Protein AF-A0A531L456-F1 (afdb_monomer)

Secondary structure (DSSP, 8-state):
--------PPP-TT-------HHHHHHHHTTGGGGHHHHHHHHHHHHGGGHHHHHHHHHHHHHHHHHHHHHHHHH-TT--SHHHHHHHHHHTTT-TTHHHHHHHHHHHHHHHHHHHHHHHHHHHHHHHHSPPPPP-TT-HHHHHHHHHSTT--HHHHHHHHHHHHS-HHHH-EEEEEEETTEEEEEEHHHHHHHHHHHHHHHHHTT-HHHHHHHHHHHHHHHHHHHHHHHHHHHHTT---GGGG-S---BSSSSS--B--SSHHHHHHHHHHHHH-

Structure (mmCIF, N/CA/C/O backbone):
data_AF-A0A531L456-F1
#
_entry.id   AF-A0A531L456-F1
#
loop_
_atom_site.group_PDB
_atom_site.id
_atom_site.type_symbol
_atom_site.label_atom_id
_atom_site.label_alt_id
_atom_site.label_comp_id
_atom_site.label_asym_id
_atom_site.label_entity_id
_atom_site.label_seq_id
_atom_site.pdbx_PDB_ins_code
_atom_site.Cartn_x
_atom_site.Cartn_y
_atom_site.Cartn_z
_atom_site.occupancy
_atom_site.B_iso_or_equiv
_atom_site.auth_seq_id
_atom_site.auth_comp_id
_atom_site.auth_asym_id
_atom_site.auth_atom_id
_atom_site.pdbx_PDB_model_num
ATOM 1 N N . MET A 1 1 ? -44.722 -6.586 50.946 1.00 35.72 1 MET A N 1
ATOM 2 C CA . MET A 1 1 ? -44.589 -7.442 49.749 1.00 35.72 1 MET A CA 1
ATOM 3 C C . MET A 1 1 ? -44.956 -6.570 48.551 1.00 35.72 1 MET A C 1
ATOM 5 O O . MET A 1 1 ? -46.133 -6.371 48.303 1.00 35.72 1 MET A O 1
ATOM 9 N N . SER A 1 2 ? -43.972 -5.903 47.940 1.00 36.12 2 SER A N 1
ATOM 10 C CA . SER A 1 2 ? -44.188 -4.980 46.814 1.00 36.12 2 SER A CA 1
ATOM 11 C C . SER A 1 2 ? -43.659 -5.651 45.554 1.00 36.12 2 SER A C 1
ATOM 13 O O . SER A 1 2 ? -42.454 -5.853 45.410 1.00 36.12 2 SER A O 1
ATOM 15 N N . THR A 1 3 ? -44.570 -6.092 44.698 1.00 37.44 3 THR A N 1
ATOM 16 C CA . THR A 1 3 ? -44.275 -6.649 43.379 1.00 37.44 3 THR A CA 1
ATOM 17 C C . THR A 1 3 ? -43.841 -5.519 42.455 1.00 37.44 3 THR A C 1
ATOM 19 O O . THR A 1 3 ? -44.671 -4.758 41.959 1.00 37.44 3 THR A O 1
ATOM 22 N N . ILE A 1 4 ? -42.533 -5.410 42.222 1.00 42.38 4 ILE A N 1
ATOM 23 C CA . ILE A 1 4 ? -41.986 -4.606 41.130 1.00 42.38 4 ILE A CA 1
ATOM 24 C C . ILE A 1 4 ? -42.335 -5.340 39.837 1.00 42.38 4 ILE A C 1
ATOM 26 O O . ILE A 1 4 ? -41.748 -6.370 39.506 1.00 42.38 4 ILE A O 1
ATOM 30 N N . VAL A 1 5 ? -43.328 -4.816 39.124 1.00 43.88 5 VAL A N 1
ATOM 31 C CA . VAL A 1 5 ? -43.589 -5.171 37.732 1.00 43.88 5 VAL A CA 1
ATOM 32 C C . VAL A 1 5 ? -42.365 -4.724 36.937 1.00 43.88 5 VAL A C 1
ATOM 34 O O . VAL A 1 5 ? -42.129 -3.531 36.754 1.00 43.88 5 VAL A O 1
ATOM 37 N N . SER A 1 6 ? -41.548 -5.689 36.516 1.00 43.47 6 SER A N 1
ATOM 38 C CA . SER A 1 6 ? -40.518 -5.472 35.506 1.00 43.47 6 SER A CA 1
ATOM 39 C C . SER A 1 6 ? -41.234 -5.083 34.216 1.00 43.47 6 SER A C 1
ATOM 41 O O . SER A 1 6 ? -41.822 -5.923 33.538 1.00 43.47 6 SER A O 1
ATOM 43 N N . ALA A 1 7 ? -41.270 -3.784 33.925 1.00 42.12 7 ALA A N 1
ATOM 44 C CA . ALA A 1 7 ? -41.696 -3.302 32.626 1.00 42.12 7 ALA A CA 1
ATOM 45 C C . ALA A 1 7 ? -40.700 -3.843 31.592 1.00 42.12 7 ALA A C 1
ATOM 47 O O . ALA A 1 7 ? -39.540 -3.431 31.557 1.00 42.12 7 ALA A O 1
ATOM 48 N N . LEU A 1 8 ? -41.154 -4.803 30.786 1.00 44.62 8 LEU A N 1
ATOM 49 C CA . LEU A 1 8 ? -40.474 -5.249 29.578 1.00 44.62 8 LEU A CA 1
ATOM 50 C C . LEU A 1 8 ? -40.315 -4.032 28.663 1.00 44.62 8 LEU A C 1
ATOM 52 O O . LEU A 1 8 ? -41.266 -3.605 28.012 1.00 44.62 8 LEU A O 1
ATOM 56 N N . VAL A 1 9 ? -39.114 -3.453 28.652 1.00 51.84 9 VAL A N 1
ATOM 57 C CA . VAL A 1 9 ? -38.697 -2.498 27.626 1.00 51.84 9 VAL A CA 1
ATOM 58 C C . VAL A 1 9 ? -38.781 -3.248 26.293 1.00 51.84 9 VAL A C 1
ATOM 60 O O . VAL A 1 9 ? -38.077 -4.252 26.141 1.00 51.84 9 VAL A O 1
ATOM 63 N N . PRO A 1 10 ? -39.645 -2.843 25.344 1.00 46.09 10 PRO A N 1
ATOM 64 C CA . PRO A 1 10 ? -39.659 -3.467 24.030 1.00 46.09 10 PRO A CA 1
ATOM 65 C C . PRO A 1 10 ? -38.271 -3.281 23.400 1.00 46.09 10 PRO A C 1
ATOM 67 O O . PRO A 1 10 ? -37.660 -2.224 23.595 1.00 46.09 10 PRO A O 1
ATOM 70 N N . PRO A 1 11 ? -37.728 -4.289 22.693 1.00 46.62 11 PRO A N 1
ATOM 71 C CA . PRO A 1 11 ? -36.441 -4.142 22.034 1.00 46.62 11 PRO A CA 1
ATOM 72 C C . PRO A 1 11 ? -36.548 -2.935 21.107 1.00 46.62 11 PRO A C 1
ATOM 74 O O . PRO A 1 11 ? -37.441 -2.877 20.267 1.00 46.62 11 PRO A O 1
ATOM 77 N N . ALA A 1 12 ? -35.686 -1.941 21.315 1.00 49.28 12 ALA A N 1
ATOM 78 C CA . ALA A 1 12 ? -35.635 -0.778 20.450 1.00 49.28 12 ALA A CA 1
ATOM 79 C C . ALA A 1 12 ? -35.281 -1.264 19.039 1.00 49.28 12 ALA A C 1
ATOM 81 O O . ALA A 1 12 ? -34.120 -1.581 18.761 1.00 49.28 12 ALA A O 1
ATOM 82 N N . GLU A 1 13 ? -36.286 -1.369 18.168 1.00 46.78 13 GLU A N 1
ATOM 83 C CA . GLU A 1 13 ? -36.097 -1.598 16.741 1.00 46.78 13 GLU A CA 1
ATOM 84 C C . GLU A 1 13 ? -35.140 -0.515 16.226 1.00 46.78 13 GLU A C 1
ATOM 86 O O . GLU A 1 13 ? -35.457 0.673 16.230 1.00 46.78 13 GLU A O 1
ATOM 91 N N . GLY A 1 14 ? -33.916 -0.924 15.877 1.00 56.91 14 GLY A N 1
ATOM 92 C CA . GLY A 1 14 ? -32.874 -0.033 15.359 1.00 56.91 14 GLY A CA 1
ATOM 93 C C . GLY A 1 14 ? -31.603 0.113 16.204 1.00 56.91 14 GLY A C 1
ATOM 94 O O . GLY A 1 14 ? -30.698 0.830 15.776 1.00 56.91 14 GLY A O 1
ATOM 95 N N . GLN A 1 15 ? -31.456 -0.553 17.358 1.00 55.94 15 GLN A N 1
ATOM 96 C CA . GLN A 1 15 ? -30.150 -0.578 18.039 1.00 55.94 15 GLN A CA 1
ATOM 97 C C . GLN A 1 15 ? -29.173 -1.563 17.379 1.00 55.94 15 GLN A C 1
ATOM 99 O O . GLN A 1 15 ? -29.461 -2.744 17.201 1.00 55.94 15 GLN A O 1
ATOM 104 N N . LEU A 1 16 ? -27.970 -1.078 17.049 1.00 61.62 16 LEU A N 1
ATOM 105 C CA . LEU A 1 16 ? -26.873 -1.913 16.560 1.00 61.62 16 LEU A CA 1
ATOM 106 C C . LEU A 1 16 ? -26.444 -2.907 17.648 1.00 61.62 16 LEU A C 1
ATOM 108 O O . LEU A 1 16 ? -25.866 -2.531 18.670 1.00 61.62 16 LEU A O 1
ATOM 112 N N . HIS A 1 17 ? -26.710 -4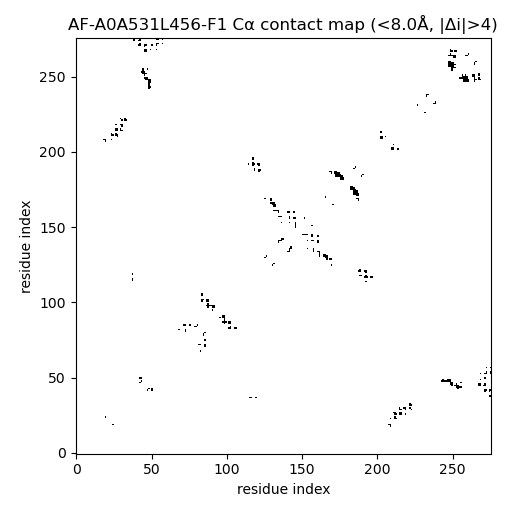.188 17.406 1.00 67.69 17 HIS A N 1
ATOM 113 C CA . HIS A 1 17 ? -26.353 -5.273 18.311 1.00 67.69 17 HIS A CA 1
ATOM 114 C C . HIS A 1 17 ? -24.826 -5.450 18.407 1.00 67.69 17 HIS A C 1
ATOM 116 O O . HIS A 1 17 ? -24.134 -5.627 17.399 1.00 67.69 17 HIS A O 1
ATOM 122 N N . ARG A 1 18 ? -24.284 -5.429 19.632 1.00 67.31 18 ARG A N 1
ATOM 123 C CA . ARG A 1 18 ? -22.849 -5.614 19.927 1.00 67.31 18 ARG A CA 1
ATOM 124 C C . ARG A 1 18 ? -22.472 -7.094 19.962 1.00 67.31 18 ARG A C 1
ATOM 126 O O . ARG A 1 18 ? -22.095 -7.624 20.999 1.00 67.31 18 ARG A O 1
ATOM 133 N N . ASN A 1 19 ? -22.585 -7.748 18.813 1.00 72.19 19 ASN A N 1
ATOM 134 C CA . ASN A 1 19 ? -22.492 -9.207 18.722 1.00 72.19 19 ASN A CA 1
ATOM 135 C C . ASN A 1 19 ? -21.171 -9.703 18.109 1.00 72.19 19 ASN A C 1
ATOM 137 O O . ASN A 1 19 ? -21.054 -10.886 17.805 1.00 72.19 19 ASN A O 1
ATOM 141 N N . ILE A 1 20 ? -20.195 -8.818 17.874 1.00 80.19 20 ILE A N 1
ATOM 142 C CA . ILE A 1 20 ? -18.898 -9.218 17.318 1.00 80.19 20 ILE A CA 1
ATOM 143 C C . ILE A 1 20 ? -18.033 -9.865 18.406 1.00 80.19 20 ILE A C 1
ATOM 145 O O . ILE A 1 20 ? -17.814 -9.281 19.466 1.00 80.19 20 ILE A O 1
ATOM 149 N N . ASP A 1 21 ? -17.551 -11.075 18.142 1.00 86.50 21 ASP A N 1
ATOM 150 C CA . ASP A 1 21 ? -16.596 -11.783 18.989 1.00 86.50 21 ASP A CA 1
ATOM 151 C C . ASP A 1 21 ? -15.148 -11.512 18.536 1.00 86.50 21 ASP A C 1
ATOM 153 O O . ASP A 1 21 ? -14.891 -10.835 17.535 1.00 86.50 21 ASP A O 1
ATOM 157 N N . TRP A 1 22 ? -14.169 -12.058 19.264 1.00 88.06 22 TRP A N 1
ATOM 158 C CA . TRP A 1 22 ? -12.753 -11.914 18.909 1.00 88.06 22 TRP A CA 1
ATOM 159 C C . TRP A 1 22 ? -12.435 -12.476 17.516 1.00 88.06 22 TRP A C 1
ATOM 161 O O . TRP A 1 22 ? -11.530 -11.980 16.851 1.00 88.06 22 TRP A O 1
ATOM 171 N N . ARG A 1 23 ? -13.185 -13.488 17.052 1.00 88.75 23 ARG A N 1
ATOM 172 C CA . ARG A 1 23 ? -13.007 -14.084 15.721 1.00 88.75 23 ARG A CA 1
ATOM 173 C C . ARG A 1 23 ? -13.432 -13.101 14.644 1.00 88.75 23 ARG A C 1
ATOM 175 O O . ARG A 1 23 ? -12.694 -12.896 13.685 1.00 88.75 23 ARG A O 1
ATOM 182 N N . GLY A 1 24 ? -14.590 -12.468 14.814 1.00 83.88 24 GLY A N 1
ATOM 183 C CA . GLY A 1 24 ? -15.046 -11.395 13.940 1.00 83.88 24 GLY A CA 1
ATOM 184 C C . GLY A 1 24 ? -14.054 -10.234 13.918 1.00 83.88 24 GLY A C 1
ATOM 185 O O . GLY A 1 24 ? -13.692 -9.771 12.840 1.00 83.88 24 GLY A O 1
ATOM 186 N N . ALA A 1 25 ? -13.551 -9.817 15.083 1.00 85.88 25 ALA A N 1
ATOM 187 C CA . ALA A 1 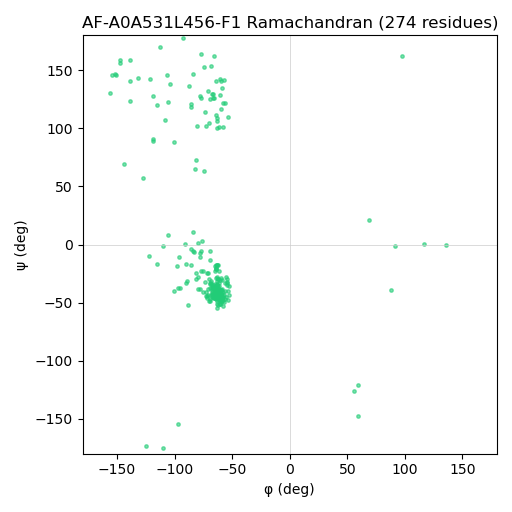25 ? -12.541 -8.762 15.177 1.00 85.88 25 ALA A CA 1
ATOM 188 C C . ALA A 1 25 ? -11.226 -9.138 14.469 1.00 85.88 25 ALA A C 1
ATOM 190 O O . ALA A 1 25 ? -10.680 -8.320 13.730 1.00 85.88 25 ALA A O 1
ATOM 191 N N . PHE A 1 26 ? -10.754 -10.379 14.632 1.00 89.75 26 PHE A N 1
ATOM 192 C CA . PHE A 1 26 ? -9.575 -10.896 13.936 1.00 89.75 26 PHE A CA 1
ATOM 193 C C . PHE A 1 26 ? -9.743 -10.828 12.418 1.00 89.75 26 PHE A C 1
ATOM 195 O O . PHE A 1 26 ? -8.868 -10.302 11.739 1.00 89.75 26 PHE A O 1
ATOM 202 N N . TRP A 1 27 ? -10.871 -11.300 11.879 1.00 88.06 27 TRP A N 1
ATOM 203 C CA . TRP A 1 27 ? -11.108 -11.252 10.434 1.00 88.06 27 TRP A CA 1
ATOM 204 C C . TRP A 1 27 ? -11.245 -9.823 9.921 1.00 88.06 27 TRP A C 1
ATOM 206 O O . TRP A 1 27 ? -10.713 -9.511 8.865 1.00 88.06 27 TRP A O 1
ATOM 216 N N . VAL A 1 28 ? -11.868 -8.919 10.679 1.00 85.62 28 VAL A N 1
ATOM 217 C CA . VAL A 1 28 ? -11.877 -7.490 10.325 1.00 85.62 28 VAL A CA 1
ATOM 218 C C . VAL A 1 28 ? -10.447 -6.933 10.256 1.00 85.62 28 VAL A C 1
ATOM 220 O O . VAL A 1 28 ? -10.102 -6.255 9.290 1.00 85.62 28 VAL A O 1
ATOM 223 N N . ALA A 1 29 ? -9.592 -7.269 11.225 1.00 87.00 29 ALA A N 1
ATOM 224 C CA . ALA A 1 29 ? -8.189 -6.850 11.247 1.00 87.00 29 ALA A CA 1
ATOM 225 C C . ALA A 1 29 ? -7.322 -7.552 10.184 1.00 87.00 29 ALA A C 1
ATOM 227 O O . ALA A 1 29 ? -6.318 -7.000 9.739 1.00 87.00 29 ALA A O 1
ATOM 228 N N . SER A 1 30 ? -7.714 -8.737 9.715 1.00 87.25 30 SER A N 1
ATOM 229 C CA . SER A 1 30 ? -6.940 -9.532 8.757 1.00 87.25 30 SER A CA 1
ATOM 230 C C . SER A 1 30 ? -6.870 -8.919 7.353 1.00 87.25 30 SER A C 1
ATOM 232 O O . SER A 1 30 ? -6.191 -9.465 6.489 1.00 87.25 30 SER A O 1
ATOM 234 N N . GLY A 1 31 ? -7.588 -7.821 7.092 1.00 80.94 31 GLY A N 1
ATOM 235 C CA . GLY A 1 31 ? -7.428 -7.022 5.874 1.00 80.94 31 GLY A CA 1
ATOM 236 C C . GLY A 1 31 ? -6.197 -6.111 5.889 1.00 80.94 31 GLY A C 1
ATOM 237 O O . GLY A 1 31 ? -5.700 -5.750 4.827 1.00 80.94 31 GLY A O 1
ATOM 238 N N . VAL A 1 32 ? -5.678 -5.770 7.074 1.00 86.75 32 VAL A N 1
ATOM 239 C CA . VAL A 1 32 ? -4.548 -4.841 7.252 1.00 86.75 32 VAL A CA 1
ATOM 240 C C . VAL A 1 32 ? -3.258 -5.301 6.557 1.00 86.75 32 VAL A C 1
ATOM 242 O O . VAL A 1 32 ? -2.608 -4.449 5.957 1.00 86.75 32 VAL A O 1
ATOM 245 N N . PRO A 1 33 ? -2.883 -6.599 6.535 1.00 84.81 33 PRO A N 1
ATOM 246 C CA . PRO A 1 33 ? -1.689 -7.049 5.821 1.00 84.81 33 PRO A CA 1
ATOM 247 C C . PRO A 1 33 ? -1.640 -6.640 4.342 1.00 84.81 33 PRO A C 1
ATOM 249 O O . PRO A 1 33 ? -0.554 -6.391 3.832 1.00 84.81 33 PRO A O 1
ATOM 252 N N . ALA A 1 34 ? -2.787 -6.481 3.664 1.00 82.50 34 ALA A N 1
ATOM 253 C CA . ALA A 1 34 ? -2.824 -6.016 2.273 1.00 82.50 34 ALA A CA 1
ATOM 254 C C . ALA A 1 34 ? -2.243 -4.602 2.087 1.00 82.50 34 ALA A C 1
ATOM 256 O O . ALA A 1 34 ? -1.798 -4.270 0.988 1.00 82.50 34 ALA A O 1
ATOM 257 N N . LEU A 1 35 ? -2.214 -3.776 3.142 1.00 85.06 35 LEU A N 1
ATOM 258 C CA . LEU A 1 35 ? -1.651 -2.422 3.096 1.00 85.06 35 LEU A CA 1
ATOM 259 C C . LEU A 1 35 ? -0.149 -2.419 2.784 1.00 85.06 35 LEU A C 1
ATOM 261 O O . LEU A 1 35 ? 0.354 -1.403 2.312 1.00 85.06 35 LEU A O 1
ATOM 265 N N . VAL A 1 36 ? 0.553 -3.553 2.941 1.00 87.31 36 VAL A N 1
ATOM 266 C CA . VAL A 1 36 ? 1.949 -3.695 2.487 1.00 87.31 36 VAL A CA 1
ATOM 267 C C . VAL A 1 36 ? 2.100 -3.348 1.005 1.00 87.31 3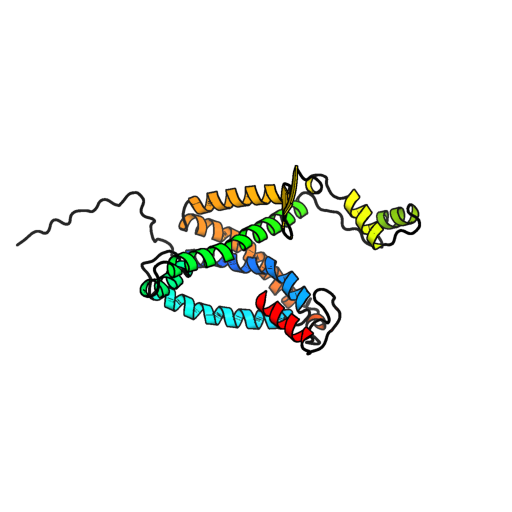6 VAL A C 1
ATOM 269 O O . VAL A 1 36 ? 3.107 -2.774 0.604 1.00 87.31 36 VAL A O 1
ATOM 272 N N . LEU A 1 37 ? 1.082 -3.629 0.183 1.00 83.19 37 LEU A N 1
ATOM 273 C CA . LEU A 1 37 ? 1.109 -3.345 -1.253 1.00 83.19 37 LEU A CA 1
ATOM 274 C C . LEU A 1 37 ? 1.188 -1.842 -1.545 1.00 83.19 37 LEU A C 1
ATOM 276 O O . LEU A 1 37 ? 1.597 -1.458 -2.637 1.00 83.19 37 LEU A O 1
ATOM 280 N N . PHE A 1 38 ? 0.811 -0.992 -0.588 1.00 85.56 38 PHE A N 1
ATOM 281 C CA . PHE A 1 38 ? 0.819 0.459 -0.769 1.00 85.56 38 PHE A CA 1
ATOM 282 C C . PHE A 1 38 ? 2.221 1.032 -0.554 1.00 85.56 38 PHE A C 1
ATOM 284 O O . PHE A 1 38 ? 2.569 2.044 -1.157 1.00 85.56 38 PHE A O 1
ATOM 291 N N . SER A 1 39 ? 3.026 0.385 0.292 1.00 88.25 39 SER A N 1
ATOM 292 C CA . SER A 1 39 ? 4.313 0.906 0.750 1.00 88.25 39 SER A CA 1
ATOM 293 C C . SER A 1 39 ? 5.519 0.084 0.295 1.00 88.25 39 SER A C 1
ATOM 295 O O . SER A 1 39 ? 6.627 0.618 0.290 1.00 88.25 39 SER A O 1
ATOM 297 N N . ILE A 1 40 ? 5.342 -1.166 -0.157 1.00 88.94 40 ILE A N 1
ATOM 298 C CA . ILE A 1 40 ? 6.456 -2.065 -0.512 1.00 88.94 40 ILE A CA 1
ATOM 299 C C . ILE A 1 40 ? 7.399 -1.455 -1.558 1.00 88.94 40 ILE A C 1
ATOM 301 O O . ILE A 1 40 ? 8.613 -1.465 -1.369 1.00 88.94 40 ILE A O 1
ATOM 305 N N . GLY A 1 41 ? 6.850 -0.845 -2.615 1.00 87.62 41 GLY A N 1
ATOM 306 C CA . GLY A 1 41 ? 7.642 -0.177 -3.651 1.00 87.62 41 GLY A CA 1
ATOM 307 C C . GLY A 1 41 ? 8.283 1.127 -3.169 1.00 87.62 41 GLY A C 1
ATOM 308 O O . GLY A 1 41 ? 9.434 1.399 -3.491 1.00 87.62 41 GLY A O 1
ATOM 309 N N . GLY A 1 42 ? 7.571 1.912 -2.354 1.00 89.06 42 GLY A N 1
ATOM 310 C CA . GLY A 1 42 ? 8.073 3.182 -1.820 1.00 89.06 42 GLY A CA 1
ATOM 311 C C . GLY A 1 42 ? 9.224 3.000 -0.827 1.00 89.06 42 GLY A C 1
ATOM 312 O O . GLY A 1 42 ? 10.221 3.718 -0.887 1.00 89.06 42 GLY A O 1
ATOM 313 N N . ILE A 1 43 ? 9.135 2.002 0.054 1.00 91.88 43 ILE A N 1
ATOM 314 C CA . ILE A 1 43 ? 10.190 1.693 1.030 1.00 91.88 43 ILE A CA 1
ATOM 315 C C . ILE A 1 43 ? 11.396 1.075 0.326 1.00 91.88 43 ILE A C 1
ATOM 317 O O . ILE A 1 43 ? 12.527 1.492 0.581 1.00 91.88 43 ILE A O 1
ATOM 321 N N . ALA A 1 44 ? 11.175 0.134 -0.600 1.00 89.75 44 ALA A N 1
ATOM 322 C CA . ALA A 1 44 ? 12.256 -0.433 -1.405 1.00 89.75 44 ALA A CA 1
ATOM 323 C C . ALA A 1 44 ? 12.959 0.652 -2.239 1.00 89.75 44 ALA A C 1
ATOM 325 O O . ALA A 1 44 ? 14.185 0.703 -2.269 1.00 89.75 44 ALA A O 1
ATOM 326 N N . GLY A 1 45 ? 12.195 1.566 -2.842 1.00 89.75 45 GLY A N 1
ATOM 327 C CA . GLY A 1 45 ? 12.724 2.675 -3.632 1.00 89.75 45 GLY A CA 1
ATOM 328 C C . GLY A 1 45 ? 13.470 3.724 -2.809 1.00 89.75 45 GLY A C 1
ATOM 329 O O . GLY A 1 45 ? 14.409 4.322 -3.311 1.00 89.75 45 GLY A O 1
ATOM 330 N N . THR A 1 46 ? 13.107 3.962 -1.549 1.00 91.12 46 THR A N 1
ATOM 331 C CA . THR A 1 46 ? 13.801 4.962 -0.712 1.00 91.12 46 THR A CA 1
ATOM 332 C C . THR A 1 46 ? 14.985 4.381 0.051 1.00 91.12 46 THR A C 1
ATOM 334 O O . THR A 1 46 ? 15.964 5.088 0.278 1.00 91.12 46 THR A O 1
ATOM 337 N N . THR A 1 47 ? 14.932 3.104 0.433 1.00 90.19 47 THR A N 1
ATOM 338 C CA . THR A 1 47 ? 15.887 2.523 1.398 1.00 90.19 47 THR A CA 1
ATOM 339 C C . THR A 1 47 ? 16.676 1.329 0.870 1.00 90.19 47 THR A C 1
ATOM 341 O O . THR A 1 47 ? 17.658 0.920 1.493 1.00 90.19 47 THR A O 1
ATOM 344 N N . GLY A 1 48 ? 16.303 0.794 -0.295 1.00 90.56 48 GLY A N 1
ATOM 345 C CA . GLY A 1 48 ? 17.007 -0.298 -0.959 1.00 90.56 48 GLY A CA 1
ATOM 346 C C . GLY A 1 48 ? 17.140 -1.528 -0.063 1.00 90.56 48 GLY A C 1
ATOM 347 O O . GLY A 1 48 ? 16.165 -2.019 0.508 1.00 90.56 48 GLY A O 1
ATOM 348 N N . LYS A 1 49 ? 18.378 -2.003 0.101 1.00 91.19 49 LYS A N 1
ATOM 349 C CA . LYS A 1 49 ? 18.706 -3.203 0.890 1.00 91.19 49 LYS A CA 1
ATOM 350 C C . LYS A 1 49 ? 18.379 -3.066 2.383 1.00 91.19 49 LYS A C 1
ATOM 352 O O . LYS A 1 49 ? 18.267 -4.076 3.067 1.00 91.19 49 LYS A O 1
ATOM 357 N N . LEU A 1 50 ? 18.193 -1.846 2.901 1.00 91.94 50 LEU A N 1
ATOM 358 C CA . LEU A 1 50 ? 17.810 -1.607 4.301 1.00 91.94 50 LEU A CA 1
ATOM 359 C C . LEU A 1 50 ? 16.318 -1.845 4.580 1.00 91.94 50 LEU A C 1
ATOM 361 O O . LEU A 1 50 ? 15.928 -1.897 5.748 1.00 91.94 50 LEU A O 1
ATOM 365 N N . ALA A 1 51 ? 15.487 -2.015 3.546 1.00 92.12 51 ALA A N 1
ATOM 366 C CA . ALA A 1 51 ? 14.034 -2.096 3.684 1.00 92.12 51 ALA A CA 1
ATOM 367 C C . ALA A 1 51 ? 13.577 -3.148 4.709 1.00 92.12 51 ALA A C 1
ATOM 369 O O . ALA A 1 51 ? 12.713 -2.863 5.535 1.00 92.12 51 ALA A O 1
ATOM 370 N N . PHE A 1 52 ? 14.176 -4.345 4.717 1.00 90.88 52 PHE A N 1
ATOM 371 C CA . PHE A 1 52 ? 13.770 -5.414 5.642 1.00 90.88 52 PHE A CA 1
ATOM 372 C C . PHE A 1 52 ? 14.010 -5.050 7.119 1.00 90.88 52 PHE A C 1
ATOM 374 O O . PHE A 1 52 ? 13.203 -5.405 7.980 1.00 90.88 52 PHE A O 1
ATOM 381 N N . LEU A 1 53 ? 15.088 -4.315 7.422 1.00 92.56 53 LEU A N 1
ATOM 382 C CA . LEU A 1 53 ? 15.376 -3.844 8.780 1.00 92.56 53 LEU A CA 1
ATOM 383 C C . LEU A 1 53 ? 14.363 -2.791 9.207 1.00 92.56 53 LEU A C 1
ATOM 385 O O . LEU A 1 53 ? 13.842 -2.861 10.317 1.00 92.56 53 LEU A O 1
ATOM 389 N N . ILE A 1 54 ? 14.052 -1.857 8.310 1.00 92.88 54 ILE A N 1
ATOM 390 C CA . ILE A 1 54 ? 13.072 -0.798 8.560 1.00 92.88 54 ILE A CA 1
ATOM 391 C C . ILE A 1 54 ? 11.704 -1.403 8.863 1.00 92.88 54 ILE A C 1
ATOM 393 O O . ILE A 1 54 ? 11.126 -1.100 9.903 1.00 92.88 54 ILE A O 1
ATOM 397 N N . TRP A 1 55 ? 11.243 -2.340 8.033 1.00 91.62 55 TRP A N 1
ATOM 398 C CA . TRP A 1 55 ? 10.011 -3.087 8.287 1.00 91.62 55 TRP A CA 1
ATOM 399 C C . TRP A 1 55 ? 10.039 -3.818 9.628 1.00 91.62 55 TRP A C 1
ATOM 401 O O . TRP A 1 55 ? 9.059 -3.784 10.368 1.00 91.62 55 TRP A O 1
ATOM 411 N N . THR A 1 56 ? 11.158 -4.459 9.971 1.00 92.69 56 THR A N 1
ATOM 412 C CA . THR A 1 56 ? 11.298 -5.175 11.248 1.00 92.69 56 THR A CA 1
ATOM 413 C C . THR A 1 56 ? 11.154 -4.228 12.438 1.00 92.69 56 THR A C 1
ATOM 415 O O . THR A 1 56 ? 10.406 -4.520 13.372 1.00 92.69 56 THR A O 1
ATOM 418 N N . VAL A 1 57 ? 11.815 -3.071 12.393 1.00 94.00 57 VAL A N 1
ATOM 419 C CA . VAL A 1 57 ? 11.727 -2.053 13.448 1.00 94.00 57 VAL A CA 1
ATOM 420 C C . VAL A 1 57 ? 10.314 -1.462 13.526 1.00 94.00 57 VAL A C 1
ATOM 422 O O . VAL A 1 57 ? 9.761 -1.394 14.625 1.00 94.00 57 VAL A O 1
ATOM 425 N N . SER A 1 58 ? 9.687 -1.114 12.395 1.00 92.31 58 SER A N 1
ATOM 426 C CA . SER A 1 58 ? 8.301 -0.618 12.354 1.00 92.31 58 SER A CA 1
ATOM 427 C C . SER A 1 58 ? 7.301 -1.631 12.915 1.00 92.31 58 SER A C 1
ATOM 429 O O . SER A 1 58 ? 6.442 -1.262 13.716 1.00 92.31 58 SER A O 1
ATOM 431 N N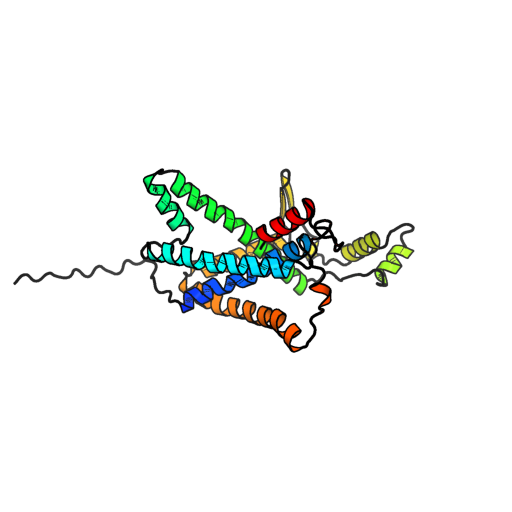 . MET A 1 59 ? 7.445 -2.920 12.591 1.00 91.75 59 MET A N 1
ATOM 432 C CA . MET A 1 59 ? 6.594 -3.977 13.151 1.00 91.75 59 MET A CA 1
ATOM 433 C C . MET A 1 59 ? 6.720 -4.075 14.675 1.00 91.75 59 MET A C 1
ATOM 435 O O . MET A 1 59 ? 5.707 -4.218 15.358 1.00 91.75 59 MET A O 1
ATOM 439 N N . ILE A 1 60 ? 7.934 -3.958 15.224 1.00 94.94 60 ILE A N 1
ATOM 440 C CA . ILE A 1 60 ? 8.147 -3.960 16.680 1.00 94.94 60 ILE A CA 1
ATOM 441 C C . ILE A 1 60 ? 7.483 -2.736 17.317 1.00 94.94 60 ILE A C 1
ATOM 443 O O . ILE A 1 60 ? 6.764 -2.880 18.307 1.00 94.94 60 ILE A O 1
ATOM 447 N N . MET A 1 61 ? 7.668 -1.544 16.742 1.00 93.81 61 MET A N 1
ATOM 448 C CA . MET A 1 61 ? 7.027 -0.321 17.240 1.00 93.81 61 MET A CA 1
ATOM 449 C C . MET A 1 61 ? 5.496 -0.438 17.223 1.00 93.81 61 MET A C 1
ATOM 451 O O . MET A 1 61 ? 4.852 -0.177 18.240 1.00 93.81 61 MET A O 1
ATOM 455 N N . GLY A 1 62 ? 4.911 -0.896 16.112 1.00 91.56 62 GLY A N 1
ATOM 456 C CA . GLY A 1 62 ? 3.463 -1.083 15.979 1.00 91.56 62 GLY A CA 1
ATOM 457 C C . GLY A 1 62 ? 2.904 -2.162 16.914 1.00 91.56 62 GLY A C 1
ATOM 458 O O . GLY A 1 62 ? 1.821 -2.002 17.487 1.00 91.56 62 GLY A O 1
ATOM 459 N N . PHE A 1 63 ? 3.657 -3.241 17.138 1.00 93.62 63 PHE A N 1
ATOM 460 C CA . PHE A 1 63 ? 3.296 -4.273 18.108 1.00 93.62 63 PHE A CA 1
ATOM 461 C C . PHE A 1 63 ? 3.260 -3.714 19.536 1.00 93.62 63 PHE A C 1
ATOM 463 O O . PHE A 1 63 ? 2.277 -3.918 20.247 1.00 93.62 63 PHE A O 1
ATOM 470 N N . LEU A 1 64 ? 4.274 -2.942 19.936 1.00 94.94 64 LEU A N 1
ATOM 471 C CA . LEU A 1 64 ? 4.296 -2.276 21.242 1.00 94.94 64 LEU A CA 1
ATOM 472 C C . LEU A 1 64 ? 3.136 -1.277 21.388 1.00 94.94 64 LEU A C 1
ATOM 474 O O . LEU A 1 64 ? 2.438 -1.277 22.402 1.00 94.94 64 LEU A O 1
ATOM 478 N N . GLN A 1 65 ? 2.869 -0.484 20.350 1.00 92.44 65 GLN A N 1
ATOM 479 C CA . GLN A 1 65 ? 1.769 0.484 20.321 1.00 92.44 65 GLN A CA 1
ATOM 480 C C . GLN A 1 65 ? 0.386 -0.183 20.444 1.00 92.44 65 GLN A C 1
ATOM 482 O O . GLN A 1 65 ? -0.548 0.406 20.997 1.00 92.44 65 GLN A O 1
ATOM 487 N N . SER A 1 66 ? 0.247 -1.426 19.973 1.00 91.44 66 SER A N 1
ATOM 488 C CA . SER A 1 66 ? -1.010 -2.178 20.052 1.00 91.44 66 SER A CA 1
ATOM 489 C C . SER A 1 66 ? -1.460 -2.416 21.498 1.00 91.44 66 SER A C 1
ATOM 491 O O . SER A 1 66 ? -2.662 -2.365 21.768 1.00 91.44 66 SER A O 1
ATOM 493 N N . PHE A 1 67 ? -0.530 -2.589 22.446 1.00 92.19 67 PHE A N 1
ATOM 494 C CA . PHE A 1 67 ? -0.868 -2.715 23.870 1.00 92.19 67 PHE A CA 1
ATOM 495 C C . PHE A 1 67 ? -1.464 -1.423 24.429 1.00 92.19 67 PHE A C 1
ATOM 497 O O . PHE A 1 67 ? -2.504 -1.459 25.083 1.00 92.19 67 PHE A O 1
ATOM 504 N N . THR A 1 68 ? -0.876 -0.271 24.099 1.00 89.94 68 THR A N 1
ATOM 505 C CA . THR A 1 68 ? -1.404 1.035 24.517 1.00 89.94 68 THR A CA 1
ATOM 506 C C . THR A 1 68 ? -2.818 1.263 23.980 1.00 89.94 68 THR A C 1
ATOM 508 O O . THR A 1 68 ? -3.702 1.713 24.711 1.00 89.94 68 THR A O 1
ATOM 511 N N . TYR A 1 69 ? -3.081 0.912 22.717 1.00 86.62 69 TYR A N 1
ATOM 512 C CA . TYR A 1 69 ? -4.436 1.008 22.170 1.00 86.62 69 TYR A CA 1
ATOM 513 C C . TYR A 1 69 ? -5.418 0.039 22.831 1.00 86.62 69 TYR A C 1
ATOM 515 O O . TYR A 1 69 ? -6.576 0.410 23.039 1.00 86.62 69 TYR A O 1
ATOM 523 N N . ALA A 1 70 ? -4.973 -1.169 23.184 1.00 88.25 70 ALA A N 1
ATOM 524 C CA . ALA A 1 70 ? -5.799 -2.141 23.891 1.00 88.25 70 ALA A CA 1
ATOM 525 C C . ALA A 1 70 ? -6.202 -1.643 25.291 1.00 88.25 70 ALA A C 1
ATOM 527 O O . ALA A 1 70 ? -7.372 -1.760 25.660 1.00 88.25 70 ALA A O 1
ATOM 528 N N . GLU A 1 71 ? -5.284 -1.022 26.037 1.00 89.38 71 GLU A N 1
ATOM 529 C CA . GLU A 1 71 ? -5.584 -0.418 27.343 1.00 89.38 71 GLU A CA 1
ATOM 530 C C . GLU A 1 71 ? -6.624 0.701 27.226 1.00 89.38 71 GLU A C 1
ATOM 532 O O . GLU A 1 71 ? -7.625 0.709 27.946 1.00 89.38 71 GLU A O 1
ATOM 537 N N . ILE A 1 72 ? -6.437 1.612 26.267 1.00 85.88 72 ILE A N 1
ATOM 538 C CA . ILE A 1 72 ? -7.372 2.718 26.029 1.00 85.88 72 ILE A CA 1
ATOM 539 C C . ILE A 1 72 ? -8.758 2.190 25.622 1.00 85.88 72 ILE A C 1
ATOM 541 O O . ILE A 1 72 ? -9.778 2.702 26.092 1.00 85.88 72 ILE A O 1
ATOM 545 N N . ALA A 1 73 ? -8.815 1.152 24.783 1.00 83.94 73 ALA A N 1
ATOM 546 C CA . ALA A 1 73 ? -10.073 0.505 24.417 1.00 83.94 73 ALA A CA 1
ATOM 547 C C . ALA A 1 73 ? -10.765 -0.135 25.635 1.00 83.94 73 ALA A C 1
ATOM 549 O O . ALA A 1 73 ? -11.987 -0.031 25.775 1.00 83.94 73 ALA A O 1
ATOM 550 N N . GLY A 1 74 ? -9.987 -0.722 26.551 1.00 83.31 74 GLY A N 1
ATOM 551 C CA . GLY A 1 74 ? -10.468 -1.287 27.812 1.00 83.31 74 GLY A CA 1
ATOM 552 C C . GLY A 1 74 ? -11.066 -0.256 28.777 1.00 83.31 74 GLY A C 1
ATOM 553 O O . GLY A 1 74 ? -11.983 -0.590 29.526 1.00 83.31 74 GLY A O 1
ATOM 554 N N . LEU A 1 75 ? -10.622 1.005 28.729 1.00 86.50 75 LEU A N 1
ATOM 555 C CA . LEU A 1 75 ? -11.191 2.096 29.538 1.00 86.50 75 LEU A CA 1
ATOM 556 C C . LEU A 1 75 ? -12.585 2.537 29.063 1.00 86.50 75 LEU A C 1
ATOM 558 O O . LEU A 1 75 ? -13.370 3.074 29.849 1.00 86.50 75 LEU A O 1
ATOM 562 N N . PHE A 1 76 ? -12.918 2.317 27.788 1.00 81.56 76 PHE A N 1
ATOM 563 C CA . PHE A 1 76 ? -14.173 2.771 27.183 1.00 81.56 76 PHE A CA 1
ATOM 564 C C . PHE A 1 76 ? -14.944 1.638 26.479 1.00 81.56 76 PHE A C 1
ATOM 566 O O . PHE A 1 76 ? -15.322 1.791 25.312 1.00 81.56 76 PHE A O 1
ATOM 573 N N . PRO A 1 77 ? -15.298 0.544 27.185 1.00 75.38 77 PRO A N 1
ATOM 574 C CA . PRO A 1 77 ? -15.960 -0.619 26.582 1.00 75.38 77 PRO A CA 1
ATOM 575 C C . PRO A 1 77 ? -17.356 -0.277 26.042 1.00 75.38 77 PRO A C 1
ATOM 577 O O . PRO A 1 77 ? -17.887 -0.931 25.148 1.00 75.38 77 PRO A O 1
ATOM 580 N N . ASN A 1 78 ? -17.954 0.796 26.568 1.00 77.38 78 ASN A N 1
ATOM 581 C CA . ASN A 1 78 ? -19.290 1.234 26.203 1.00 77.38 78 ASN A CA 1
ATOM 582 C C . ASN A 1 78 ? -19.332 2.237 25.045 1.00 77.38 78 ASN A C 1
ATOM 584 O O . ASN A 1 78 ? -20.432 2.646 24.667 1.00 77.38 78 ASN A O 1
ATOM 588 N N . LYS A 1 79 ? -18.192 2.629 24.464 1.00 75.56 79 LYS A N 1
ATOM 589 C CA . LYS A 1 79 ? -18.140 3.604 23.366 1.00 75.56 79 LYS A CA 1
ATOM 590 C C . LYS A 1 79 ? -17.622 2.960 22.082 1.00 75.56 79 LYS A C 1
ATOM 592 O O . LYS A 1 79 ? -16.502 2.469 22.023 1.00 75.56 79 LYS A O 1
ATOM 597 N N . SER A 1 80 ? -18.448 2.997 21.041 1.00 73.06 80 SER A N 1
ATOM 598 C CA . SER A 1 80 ? -18.096 2.580 19.680 1.00 73.06 80 SER A CA 1
ATOM 599 C C . SER A 1 80 ? -17.487 3.745 18.911 1.00 73.06 80 SER A C 1
ATOM 601 O O . SER A 1 80 ? -18.059 4.824 18.962 1.00 73.06 80 SER A O 1
ATOM 603 N N . GLY A 1 81 ? -16.403 3.528 18.164 1.00 72.50 81 GLY A N 1
ATOM 604 C CA . GLY A 1 81 ? -15.733 4.566 17.359 1.00 72.50 81 GLY A CA 1
ATOM 605 C C . GLY A 1 81 ? -14.202 4.564 17.453 1.00 72.50 81 GLY A C 1
ATOM 606 O O . GLY A 1 81 ? -13.537 5.363 16.791 1.00 72.50 81 GLY A O 1
ATOM 607 N N . GLY A 1 82 ? -13.646 3.644 18.248 1.00 80.81 82 GLY A N 1
ATOM 608 C CA . GLY A 1 82 ? -12.218 3.341 18.294 1.00 80.81 82 GLY A CA 1
ATOM 609 C C . GLY A 1 82 ? -11.353 4.543 18.669 1.00 80.81 82 GLY A C 1
ATOM 610 O O . GLY A 1 82 ? -11.782 5.433 19.407 1.00 80.81 82 GLY A O 1
ATOM 611 N N . ALA A 1 83 ? -10.138 4.577 18.114 1.00 77.69 83 ALA A N 1
ATOM 612 C CA . ALA A 1 83 ? -9.122 5.585 18.411 1.00 77.69 83 ALA A CA 1
ATOM 613 C C . ALA A 1 83 ? -9.624 7.030 18.251 1.00 77.69 83 ALA A C 1
ATOM 615 O O . ALA A 1 83 ? -9.277 7.883 19.065 1.00 77.69 83 ALA A O 1
ATOM 616 N N . SER A 1 84 ? -10.491 7.298 17.266 1.00 81.69 84 SER A N 1
ATOM 617 C CA . SER A 1 84 ? -11.037 8.641 17.030 1.00 81.69 84 SER A CA 1
ATOM 618 C C . SER A 1 84 ? -11.846 9.164 18.223 1.00 81.69 84 SER A C 1
ATOM 620 O O . SER A 1 84 ? -11.672 10.306 18.647 1.00 81.69 84 SER A O 1
ATOM 622 N N . ILE A 1 85 ? -12.679 8.314 18.831 1.00 82.56 85 ILE A N 1
ATOM 623 C CA . ILE A 1 85 ? -13.494 8.698 19.986 1.00 82.56 85 ILE A CA 1
ATOM 624 C C . ILE A 1 85 ? -12.668 8.673 21.265 1.00 82.56 85 ILE A C 1
ATOM 626 O O . ILE A 1 85 ? -12.832 9.559 22.103 1.00 82.56 85 ILE A O 1
ATOM 630 N N . TYR A 1 86 ? -11.762 7.708 21.416 1.00 82.88 86 TYR A N 1
ATOM 631 C CA . TYR A 1 86 ? -10.892 7.656 22.589 1.00 82.88 86 TYR A CA 1
ATOM 632 C C . TYR A 1 86 ? -9.994 8.896 22.675 1.00 82.88 86 TYR A C 1
ATOM 634 O O . TYR A 1 86 ? -9.955 9.551 23.718 1.00 82.88 86 TYR A O 1
ATOM 642 N N . GLY A 1 87 ? -9.381 9.301 21.559 1.00 77.75 87 GLY A N 1
ATOM 643 C CA . GLY A 1 87 ? -8.619 10.547 21.466 1.00 77.75 87 GLY A CA 1
ATOM 644 C C . GLY A 1 87 ? -9.476 11.765 21.809 1.00 77.75 87 GLY A C 1
ATOM 645 O O . GLY A 1 87 ? -9.109 12.557 22.674 1.00 77.75 87 GLY A O 1
ATOM 646 N N . ALA A 1 88 ? -10.675 11.869 21.231 1.00 82.69 88 ALA A N 1
ATOM 647 C CA . ALA A 1 88 ? -11.593 12.967 21.524 1.00 82.69 88 ALA A CA 1
ATOM 648 C C . ALA A 1 88 ? -11.974 13.051 23.012 1.00 82.69 88 ALA A C 1
ATOM 650 O O . ALA A 1 88 ? -12.056 14.151 23.561 1.00 82.69 88 ALA A O 1
ATOM 651 N N . THR A 1 89 ? -12.163 11.913 23.694 1.00 79.94 89 THR A N 1
ATOM 652 C CA . THR A 1 89 ? -12.529 11.909 25.121 1.00 79.94 89 THR A CA 1
ATOM 653 C C . THR A 1 89 ? -11.472 12.519 26.036 1.00 79.94 89 THR A C 1
ATOM 655 O O . THR A 1 89 ? -11.847 13.100 27.055 1.00 79.94 89 THR A O 1
ATOM 658 N N . ALA A 1 90 ? -10.192 12.466 25.658 1.00 81.00 90 ALA A N 1
ATOM 659 C CA . ALA A 1 90 ? -9.126 13.136 26.398 1.00 81.00 90 ALA A CA 1
ATOM 660 C C . ALA A 1 90 ? -9.263 14.669 26.336 1.00 81.00 90 ALA A C 1
ATOM 662 O O . ALA A 1 90 ? -9.014 15.360 27.322 1.00 81.00 90 ALA A O 1
ATOM 663 N N . TRP A 1 91 ? -9.732 15.202 25.205 1.00 82.94 91 TRP A N 1
ATOM 664 C CA . TRP A 1 91 ? -9.809 16.644 24.955 1.00 82.94 91 TRP A CA 1
ATOM 665 C C . TRP A 1 91 ? -11.122 17.296 25.390 1.00 82.94 91 TRP A C 1
ATOM 667 O O . TRP A 1 91 ? -11.159 18.513 25.568 1.00 82.94 91 TRP A O 1
ATOM 677 N N . LEU A 1 92 ? -12.184 16.515 25.628 1.00 81.25 92 LEU A N 1
ATOM 678 C CA . LEU A 1 92 ? -13.509 17.034 26.006 1.00 81.25 92 LEU A CA 1
ATOM 679 C C . LEU A 1 92 ? -13.491 17.927 27.255 1.00 81.25 92 LEU A C 1
ATOM 681 O O . LEU A 1 92 ? -14.289 18.857 27.351 1.00 81.25 92 LEU A O 1
ATOM 685 N N . ARG A 1 93 ? -12.595 17.646 28.209 1.00 83.62 93 ARG A N 1
ATOM 686 C CA . ARG A 1 93 ? -12.457 18.434 29.446 1.00 83.62 93 ARG A CA 1
ATOM 687 C C . ARG A 1 93 ? -11.762 19.778 29.225 1.00 83.62 93 ARG A C 1
ATOM 689 O O . ARG A 1 93 ? -11.955 20.684 30.025 1.00 83.62 93 ARG A O 1
ATOM 696 N N . TYR A 1 94 ? -10.974 19.898 28.157 1.00 84.75 94 TYR A N 1
ATOM 697 C CA . TYR A 1 94 ? -10.156 21.077 27.872 1.00 84.75 94 TYR A CA 1
ATOM 698 C C . TYR A 1 94 ? -10.797 21.985 26.823 1.00 84.75 94 TYR A C 1
ATOM 700 O O . TYR A 1 94 ? -10.752 23.204 26.954 1.00 84.75 94 TYR A O 1
ATOM 708 N N . SER A 1 95 ? -11.411 21.418 25.779 1.00 83.88 95 SER A N 1
ATOM 709 C CA . SER A 1 95 ? -12.059 22.207 24.734 1.00 83.88 95 SER A CA 1
ATOM 710 C C . SER A 1 95 ? -13.147 21.431 24.003 1.00 83.88 95 SER A C 1
ATOM 712 O O . SER A 1 95 ? -12.931 20.339 23.473 1.00 83.88 95 SER A O 1
ATOM 714 N N . LYS A 1 96 ? -14.315 22.071 23.885 1.00 82.62 96 LYS A N 1
ATOM 715 C CA . LYS A 1 96 ? -15.461 21.569 23.114 1.00 82.62 96 LYS A CA 1
ATOM 716 C C . LYS A 1 96 ? -15.221 21.588 21.595 1.00 82.62 96 LYS A C 1
ATOM 718 O O . LYS A 1 96 ? -15.984 20.962 20.871 1.00 82.62 96 LYS A O 1
ATOM 723 N N . PHE A 1 97 ? -14.172 22.270 21.122 1.00 86.31 97 PHE A N 1
ATOM 724 C CA . PHE A 1 97 ? -13.795 22.339 19.704 1.00 86.31 97 PHE A CA 1
ATOM 725 C C . PHE A 1 97 ? -12.692 21.336 19.330 1.00 86.31 97 PHE A C 1
ATOM 727 O O . PHE A 1 97 ? -12.741 20.726 18.263 1.00 86.31 97 PHE A O 1
ATOM 734 N N . ILE A 1 98 ? -11.723 21.113 20.225 1.00 85.88 98 ILE A N 1
ATOM 735 C CA . ILE A 1 98 ? -10.575 20.230 19.950 1.00 85.88 98 ILE A CA 1
ATOM 736 C C . ILE A 1 98 ? -11.020 18.770 19.804 1.00 85.88 98 ILE A C 1
ATOM 738 O O . ILE A 1 98 ? -10.502 18.052 18.952 1.00 85.88 98 ILE A O 1
ATOM 742 N N . ALA A 1 99 ? -12.006 18.328 20.589 1.00 84.06 99 ALA A N 1
ATOM 743 C CA . ALA A 1 99 ? -12.500 16.955 20.521 1.00 84.06 99 ALA A CA 1
ATOM 744 C C . ALA A 1 99 ? -13.110 16.598 19.140 1.00 84.06 99 ALA A C 1
ATOM 746 O O . ALA A 1 99 ? -12.644 15.628 18.543 1.00 84.06 99 ALA A O 1
ATOM 747 N N . PRO A 1 100 ? -14.068 17.365 18.570 1.00 85.75 100 PRO A N 1
ATOM 748 C CA . PRO A 1 100 ? -14.540 17.144 17.198 1.00 85.75 100 PRO A CA 1
ATOM 749 C C . PRO A 1 100 ? -13.445 17.267 16.134 1.00 85.75 100 PRO A C 1
ATOM 751 O O . PRO A 1 100 ? -13.408 16.464 15.202 1.00 85.75 100 PRO A O 1
ATOM 754 N N . LEU A 1 101 ? -12.531 18.233 16.284 1.00 88.81 101 LEU A N 1
ATOM 755 C CA . LEU A 1 101 ? -11.414 18.407 15.355 1.00 88.81 101 LEU A CA 1
ATOM 756 C C . LEU A 1 101 ? -10.507 17.168 15.333 1.00 88.81 101 LEU A C 1
ATOM 758 O O . LEU A 1 101 ? -10.145 16.698 14.261 1.00 88.81 101 LEU A O 1
ATOM 762 N N . SER A 1 102 ? -10.196 16.591 16.496 1.00 84.88 102 SER A N 1
ATOM 763 C CA . SER A 1 102 ? -9.401 15.362 16.609 1.00 84.88 102 SER A CA 1
ATOM 764 C C . SER A 1 102 ? -10.050 14.178 15.883 1.00 84.88 102 SER A C 1
ATOM 766 O O . SER A 1 102 ? -9.358 13.445 15.173 1.00 84.88 102 SER A O 1
ATOM 768 N N . VAL A 1 103 ? -11.376 14.024 15.995 1.00 86.50 103 VAL A N 1
ATOM 769 C CA . VAL A 1 103 ? -12.127 13.005 15.241 1.00 86.50 103 VAL A CA 1
ATOM 770 C C . VAL A 1 103 ? -11.984 13.246 13.741 1.00 86.50 103 VAL A C 1
ATOM 772 O O . VAL A 1 103 ? -11.675 12.314 12.998 1.00 86.50 103 VAL A O 1
ATOM 775 N N . TRP A 1 104 ? -12.171 14.490 13.296 1.00 89.12 104 TRP A N 1
ATOM 776 C CA . TRP A 1 104 ? -12.085 14.847 11.882 1.00 89.12 104 TRP A CA 1
ATOM 777 C C . TRP A 1 104 ? -10.686 14.604 11.309 1.00 89.12 104 TRP A C 1
ATOM 779 O O . TRP A 1 104 ? -10.567 13.971 10.265 1.00 89.12 104 TRP A O 1
ATOM 789 N N . CYS A 1 105 ? -9.631 14.998 12.027 1.00 88.44 105 CYS A N 1
ATOM 790 C CA . CYS A 1 105 ? -8.247 14.752 11.622 1.00 88.44 105 CYS A CA 1
ATOM 791 C C . CYS A 1 105 ? -7.949 13.258 11.442 1.00 88.44 105 CYS A C 1
ATOM 793 O O . CYS A 1 105 ? -7.295 12.884 10.471 1.00 88.44 105 CYS A O 1
ATOM 795 N N . ASN A 1 106 ? -8.460 12.394 12.330 1.00 87.75 106 ASN A N 1
ATOM 796 C CA . ASN A 1 106 ? -8.299 10.947 12.178 1.00 87.75 106 ASN A CA 1
ATOM 797 C C . ASN A 1 106 ? -8.942 10.448 10.873 1.00 87.75 106 ASN A C 1
ATOM 799 O O . ASN A 1 106 ? -8.295 9.769 10.083 1.00 87.75 106 ASN A O 1
ATOM 803 N N . TRP A 1 107 ? -10.204 10.792 10.616 1.00 86.12 107 TRP A N 1
ATOM 804 C CA . TRP A 1 107 ? -10.896 10.322 9.408 1.00 86.12 107 TRP A CA 1
ATOM 805 C C . TRP A 1 107 ? -10.342 10.938 8.124 1.00 86.12 107 TRP A C 1
ATOM 807 O O . TRP A 1 107 ? -10.270 10.257 7.100 1.00 86.12 107 TRP A O 1
ATOM 817 N N . PHE A 1 108 ? -9.899 12.194 8.178 1.00 88.25 108 PHE A N 1
ATOM 818 C CA . PHE A 1 108 ? -9.223 12.845 7.064 1.00 88.25 108 PHE A CA 1
ATOM 819 C C . PHE A 1 108 ? -7.913 12.131 6.714 1.00 88.25 108 PHE A C 1
ATOM 821 O O . PHE A 1 108 ? -7.666 11.893 5.539 1.00 88.25 108 PHE A O 1
ATOM 828 N N . ALA A 1 109 ? -7.123 11.700 7.705 1.00 86.56 109 ALA A N 1
ATOM 829 C CA . ALA A 1 109 ? -5.897 10.933 7.465 1.00 86.56 109 ALA A CA 1
ATOM 830 C C . ALA A 1 109 ? -6.160 9.564 6.804 1.00 86.56 109 ALA A C 1
ATOM 832 O O . ALA A 1 109 ? -5.383 9.126 5.960 1.00 86.56 109 ALA A O 1
ATOM 833 N N . TRP A 1 110 ? -7.277 8.907 7.135 1.00 85.12 110 TRP A N 1
ATOM 834 C CA . TRP A 1 110 ? -7.639 7.596 6.576 1.00 85.12 110 TRP A CA 1
ATOM 835 C C . TRP A 1 110 ? -8.386 7.657 5.234 1.00 85.12 110 TRP A C 1
ATOM 837 O O . TRP A 1 110 ? -8.426 6.662 4.511 1.00 85.12 110 TRP A O 1
ATOM 847 N N . SER A 1 111 ? -8.957 8.803 4.856 1.00 87.44 111 SER A N 1
ATOM 848 C CA . SER A 1 111 ? -9.727 8.933 3.608 1.00 87.44 111 SER A CA 1
ATOM 849 C C . SER A 1 111 ? -8.876 8.731 2.334 1.00 87.44 111 SER A C 1
ATOM 851 O O . SER A 1 111 ? -9.314 7.996 1.445 1.00 87.44 111 SER A O 1
ATOM 853 N N . PRO A 1 112 ? -7.646 9.280 2.223 1.00 86.56 112 PRO A N 1
ATOM 854 C CA . PRO A 1 112 ? -6.760 9.031 1.084 1.00 86.56 112 PRO A CA 1
ATOM 855 C C . PRO A 1 112 ? -6.381 7.559 0.897 1.00 86.56 112 PRO A C 1
ATOM 857 O O . PRO A 1 112 ? -6.206 7.116 -0.236 1.00 86.56 112 PRO A O 1
ATOM 860 N N . VAL A 1 113 ? -6.302 6.783 1.982 1.00 86.12 113 VAL A N 1
ATOM 861 C CA . VAL A 1 113 ? -5.938 5.355 1.940 1.00 86.12 113 VAL A CA 1
ATOM 862 C C . VAL A 1 113 ? -6.948 4.557 1.113 1.00 86.12 113 VAL A C 1
ATOM 864 O O . VAL A 1 113 ? -6.567 3.689 0.328 1.00 86.12 113 VAL A O 1
ATOM 867 N N . LEU A 1 114 ? -8.235 4.896 1.221 1.00 88.00 114 LEU A N 1
ATOM 868 C CA . LEU A 1 114 ? -9.299 4.277 0.429 1.00 88.00 114 LEU A CA 1
ATOM 869 C C . LEU A 1 114 ? -9.126 4.571 -1.072 1.00 88.00 114 LEU A C 1
ATOM 871 O O . LEU A 1 114 ? -9.272 3.674 -1.905 1.00 88.00 114 LEU A O 1
ATOM 875 N N . SER A 1 115 ? -8.764 5.812 -1.413 1.00 86.81 115 SER A N 1
ATOM 876 C CA . SER A 1 115 ? -8.496 6.231 -2.796 1.00 86.81 115 SER A CA 1
ATOM 877 C C . SER A 1 115 ? -7.278 5.513 -3.389 1.00 86.81 115 SER A C 1
ATOM 879 O O . SER A 1 115 ? -7.345 4.983 -4.503 1.00 86.81 115 SER A O 1
ATOM 881 N N . LEU A 1 116 ? -6.184 5.423 -2.623 1.00 87.62 116 LEU A N 1
ATOM 882 C CA . LEU A 1 116 ? -4.982 4.682 -3.014 1.00 87.62 116 LEU A CA 1
ATOM 883 C C . LEU A 1 116 ? -5.300 3.201 -3.250 1.00 87.62 116 LEU A C 1
ATOM 885 O O . LEU A 1 116 ? -4.950 2.659 -4.299 1.00 87.62 116 LEU A O 1
ATOM 889 N N . GLY A 1 117 ? -6.046 2.573 -2.338 1.00 89.62 117 GLY A N 1
ATOM 890 C CA . GLY A 1 117 ? -6.468 1.181 -2.479 1.00 89.62 117 GLY A CA 1
ATOM 891 C C . GLY A 1 117 ? -7.302 0.923 -3.732 1.00 89.62 117 GLY A C 1
ATOM 892 O O . GLY A 1 117 ? -7.045 -0.040 -4.452 1.00 89.62 117 GLY A O 1
ATOM 893 N N . CYS A 1 118 ? -8.251 1.808 -4.049 1.00 91.25 118 CYS A N 1
ATOM 894 C CA . CYS A 1 118 ? -9.048 1.690 -5.272 1.00 91.25 118 CYS A CA 1
ATOM 895 C C . CYS A 1 118 ? -8.220 1.906 -6.539 1.00 91.25 118 CYS A C 1
ATOM 897 O O . CYS A 1 118 ? -8.437 1.209 -7.528 1.00 91.25 118 CYS A O 1
ATOM 899 N N . SER A 1 119 ? -7.255 2.824 -6.502 1.00 89.44 119 SER A N 1
ATOM 900 C CA . SER A 1 119 ? -6.355 3.083 -7.630 1.00 89.44 119 SER A CA 1
ATOM 901 C C . SER A 1 119 ? -5.479 1.864 -7.929 1.00 89.44 119 SER A C 1
ATOM 903 O O . SER A 1 119 ? -5.365 1.449 -9.082 1.00 89.44 119 SER A O 1
ATOM 905 N N . ILE A 1 120 ? -4.927 1.236 -6.887 1.00 90.69 120 ILE A N 1
ATOM 906 C CA . ILE A 1 120 ? -4.122 0.013 -7.004 1.00 90.69 120 ILE A CA 1
ATOM 907 C C . ILE A 1 120 ? -4.984 -1.159 -7.493 1.00 90.69 120 ILE A C 1
ATOM 909 O O . ILE A 1 120 ? -4.603 -1.859 -8.431 1.00 90.69 120 ILE A O 1
ATOM 913 N N . ALA A 1 121 ? -6.174 -1.353 -6.917 1.00 92.19 121 ALA A N 1
ATOM 914 C CA . ALA A 1 121 ? -7.093 -2.405 -7.348 1.00 92.19 121 ALA A CA 1
ATOM 915 C C . ALA A 1 121 ? -7.509 -2.240 -8.819 1.00 92.19 121 ALA A C 1
ATOM 917 O O . ALA A 1 121 ? -7.483 -3.205 -9.583 1.00 92.19 121 ALA A O 1
ATOM 918 N N . ALA A 1 122 ? -7.830 -1.015 -9.243 1.00 94.12 122 ALA A N 1
ATOM 919 C CA . ALA A 1 122 ? -8.158 -0.717 -10.631 1.00 94.12 122 ALA A CA 1
ATOM 920 C C . ALA A 1 122 ? -6.980 -0.997 -11.575 1.00 94.12 122 ALA A C 1
ATOM 922 O O . ALA A 1 122 ? -7.186 -1.579 -12.640 1.00 94.12 122 ALA A O 1
ATOM 923 N N . ALA A 1 123 ? -5.749 -0.665 -11.173 1.00 90.56 123 ALA A N 1
ATOM 924 C CA . ALA A 1 123 ? -4.554 -0.990 -11.946 1.00 90.56 123 ALA A CA 1
A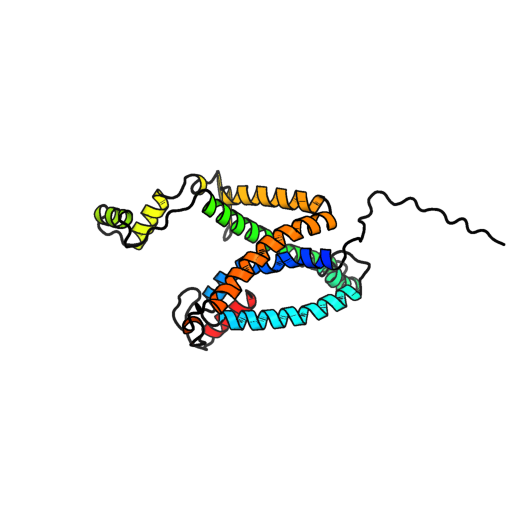TOM 925 C C . ALA A 1 123 ? -4.383 -2.510 -12.128 1.00 90.56 123 ALA A C 1
ATOM 927 O O . ALA A 1 123 ? -4.148 -2.966 -13.249 1.00 90.56 123 ALA A O 1
ATOM 928 N N . TYR A 1 124 ? -4.566 -3.307 -11.068 1.00 91.88 124 TYR A N 1
ATOM 929 C CA . TYR A 1 124 ? -4.516 -4.772 -11.165 1.00 91.88 124 TYR A CA 1
ATOM 930 C C . TYR A 1 124 ? -5.626 -5.347 -12.053 1.00 91.88 124 TYR A C 1
ATOM 932 O O . TYR A 1 124 ? -5.348 -6.209 -12.885 1.00 91.88 124 TYR A O 1
ATOM 940 N N . ILE A 1 125 ? -6.860 -4.846 -11.938 1.00 94.44 125 ILE A N 1
ATOM 941 C CA . ILE A 1 125 ? -7.989 -5.275 -12.781 1.00 94.44 125 ILE A CA 1
ATOM 942 C C . ILE A 1 125 ? -7.713 -4.964 -14.254 1.00 94.44 125 ILE A C 1
ATOM 944 O O . ILE A 1 125 ? -7.888 -5.827 -15.113 1.00 94.44 125 ILE A O 1
ATOM 948 N N . LEU A 1 126 ? -7.237 -3.754 -14.555 1.00 93.81 126 LEU A N 1
ATOM 949 C CA . LEU A 1 126 ? -6.869 -3.382 -15.917 1.00 93.81 126 LEU A CA 1
ATOM 950 C C . LEU A 1 126 ? -5.724 -4.258 -16.433 1.00 93.81 126 LEU A C 1
ATOM 952 O O . LEU A 1 126 ? -5.755 -4.655 -17.595 1.00 93.81 126 LEU A O 1
ATOM 956 N N . ASN A 1 127 ? -4.730 -4.585 -15.599 1.00 92.38 127 ASN A N 1
ATOM 957 C CA . ASN A 1 127 ? -3.629 -5.485 -15.972 1.00 92.38 127 ASN A CA 1
ATOM 958 C C . ASN A 1 127 ? -4.112 -6.900 -16.284 1.00 92.38 127 ASN A C 1
ATOM 960 O O . ASN A 1 127 ? -3.591 -7.508 -17.212 1.00 92.38 127 ASN A O 1
ATOM 964 N N . ALA A 1 128 ? -5.136 -7.389 -15.587 1.00 92.31 128 ALA A N 1
ATOM 965 C CA . ALA A 1 128 ? -5.724 -8.693 -15.866 1.00 92.31 128 ALA A CA 1
ATOM 966 C C . ALA A 1 128 ? -6.605 -8.705 -17.132 1.00 92.31 128 ALA A C 1
ATOM 968 O O . ALA A 1 128 ? -6.564 -9.668 -17.892 1.00 92.31 128 ALA A O 1
ATOM 969 N N . LEU A 1 129 ? -7.409 -7.659 -17.360 1.00 92.75 129 LEU A N 1
ATOM 970 C CA . LEU A 1 129 ? -8.406 -7.630 -18.444 1.00 92.75 129 LEU A CA 1
ATOM 971 C C . LEU A 1 129 ? -7.874 -7.074 -19.769 1.00 92.75 129 LEU A C 1
ATOM 973 O O . LEU A 1 129 ? -8.330 -7.465 -20.839 1.00 92.75 129 LEU A O 1
ATOM 977 N N . ALA A 1 130 ? -6.951 -6.123 -19.697 1.00 91.69 130 ALA A N 1
ATOM 978 C CA . ALA A 1 130 ? -6.405 -5.405 -20.838 1.00 91.69 130 ALA A CA 1
ATOM 979 C C . ALA A 1 130 ? -4.917 -5.124 -20.578 1.00 91.69 130 ALA A C 1
ATOM 981 O O . ALA A 1 130 ? -4.556 -3.977 -20.287 1.00 91.69 130 ALA A O 1
ATOM 982 N N . PRO A 1 131 ? -4.054 -6.154 -20.583 1.00 89.69 131 PRO A N 1
ATOM 983 C CA . PRO A 1 131 ? -2.634 -5.990 -20.299 1.00 89.69 131 PRO A CA 1
ATOM 984 C C . PRO A 1 131 ? -1.982 -5.054 -21.319 1.00 89.69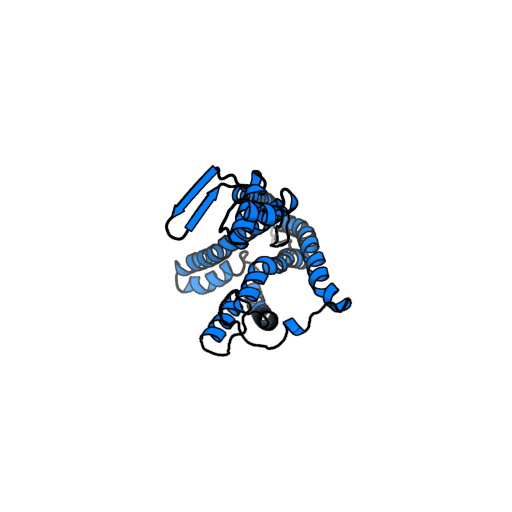 131 PRO A C 1
ATOM 986 O O . PRO A 1 131 ? -2.318 -5.076 -22.502 1.00 89.69 131 PRO A O 1
ATOM 989 N N . VAL A 1 132 ? -1.043 -4.232 -20.851 1.00 87.44 132 VAL A N 1
ATOM 990 C CA . VAL A 1 132 ? -0.144 -3.492 -21.742 1.00 87.44 132 VAL A CA 1
ATOM 991 C C . VAL A 1 132 ? 1.021 -4.426 -22.062 1.00 87.44 132 VAL A C 1
ATOM 993 O O . VAL A 1 132 ? 1.668 -4.890 -21.118 1.00 87.44 132 VAL A O 1
ATOM 996 N N . PRO A 1 133 ? 1.277 -4.748 -23.341 1.00 86.94 133 PRO A N 1
ATOM 997 C CA . PRO A 1 133 ? 2.426 -5.563 -23.703 1.00 86.94 133 PRO A CA 1
ATOM 998 C C . PRO A 1 133 ? 3.722 -4.896 -23.237 1.00 86.94 133 PRO A C 1
ATOM 1000 O O . PRO A 1 133 ? 3.900 -3.688 -23.396 1.00 86.94 133 PRO A O 1
ATOM 1003 N N . LEU A 1 134 ? 4.611 -5.683 -22.633 1.00 86.19 134 LEU A N 1
ATOM 1004 C CA . LEU A 1 134 ? 5.921 -5.206 -22.213 1.00 86.19 134 LEU A CA 1
ATOM 1005 C C . LEU A 1 134 ? 6.885 -5.323 -23.393 1.00 86.19 134 LEU A C 1
ATOM 1007 O O . LEU A 1 134 ? 7.156 -6.432 -23.848 1.00 86.19 134 LEU A O 1
ATOM 1011 N N . PHE A 1 135 ? 7.416 -4.189 -23.845 1.00 89.00 135 PHE A N 1
ATOM 1012 C CA . PHE A 1 135 ? 8.465 -4.146 -24.858 1.00 89.00 135 PHE A CA 1
ATOM 1013 C C . PHE A 1 135 ? 9.817 -3.846 -24.216 1.00 89.00 135 PHE A C 1
ATOM 1015 O O . PHE A 1 135 ? 9.938 -3.000 -23.329 1.00 89.00 135 PHE A O 1
ATOM 1022 N N . THR A 1 136 ? 10.831 -4.552 -24.687 1.00 89.12 136 THR A N 1
ATOM 1023 C CA . THR A 1 136 ? 12.237 -4.417 -24.301 1.00 89.12 136 THR A CA 1
ATOM 1024 C C . THR A 1 136 ? 13.057 -3.883 -25.472 1.00 89.12 136 THR A C 1
ATOM 1026 O O . THR A 1 136 ? 12.598 -3.845 -26.612 1.00 89.12 136 THR A O 1
ATOM 1029 N N . ASP A 1 137 ? 14.305 -3.517 -25.206 1.00 84.50 137 ASP A N 1
ATOM 1030 C CA . ASP A 1 137 ? 15.305 -3.154 -26.218 1.00 84.50 137 ASP A CA 1
ATOM 1031 C C . ASP A 1 137 ? 15.520 -4.239 -27.291 1.00 84.50 137 ASP A C 1
ATOM 1033 O O . ASP A 1 137 ? 15.841 -3.937 -28.438 1.00 84.50 137 ASP A O 1
ATOM 1037 N N . THR A 1 138 ? 15.294 -5.500 -26.931 1.00 87.44 138 THR A N 1
ATOM 1038 C CA . THR A 1 138 ? 15.379 -6.669 -27.816 1.00 87.44 138 THR A CA 1
ATOM 1039 C C . THR A 1 138 ? 14.097 -6.972 -28.595 1.00 87.44 138 THR A C 1
ATOM 1041 O O . THR A 1 138 ? 14.088 -7.897 -29.409 1.00 87.44 138 THR A O 1
ATOM 1044 N N . SER A 1 139 ? 13.007 -6.233 -28.366 1.00 89.62 139 SER A N 1
ATOM 1045 C CA . SER A 1 139 ? 11.726 -6.504 -29.024 1.00 89.62 139 SER A CA 1
ATOM 1046 C C . SER A 1 139 ? 11.773 -6.137 -30.518 1.00 89.62 139 SER A C 1
ATOM 1048 O O . SER A 1 139 ? 12.208 -5.030 -30.856 1.00 89.62 139 SER A O 1
ATOM 1050 N N . PRO A 1 140 ? 11.306 -7.015 -31.429 1.00 89.62 140 PRO A N 1
ATOM 1051 C CA . PRO A 1 140 ? 11.300 -6.745 -32.870 1.00 89.62 140 PRO A CA 1
ATOM 1052 C C . PRO A 1 140 ? 10.592 -5.439 -33.249 1.00 89.62 140 PRO A C 1
ATOM 1054 O O . PRO A 1 140 ? 11.025 -4.733 -34.157 1.00 89.62 140 PRO A O 1
ATOM 1057 N N . GLU A 1 141 ? 9.529 -5.089 -32.530 1.00 89.25 141 GLU A N 1
ATOM 1058 C CA . GLU A 1 141 ? 8.735 -3.879 -32.730 1.00 89.25 141 GLU A CA 1
ATOM 1059 C C . GLU A 1 141 ? 9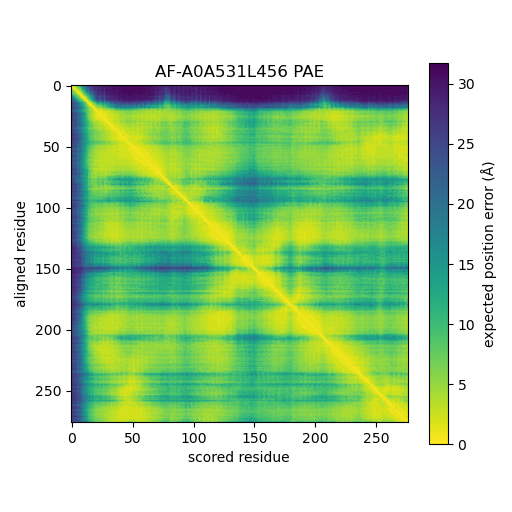.527 -2.610 -32.386 1.00 89.25 141 GLU A C 1
ATOM 1061 O O . GLU A 1 141 ? 9.429 -1.604 -33.088 1.00 89.25 141 GLU A O 1
ATOM 1066 N N . VAL A 1 142 ? 10.361 -2.669 -31.343 1.00 88.69 142 VAL A N 1
ATOM 1067 C CA . VAL A 1 142 ? 11.241 -1.566 -30.926 1.00 88.69 142 VAL A CA 1
ATOM 1068 C C . VAL A 1 142 ? 12.374 -1.392 -31.933 1.00 88.69 142 VAL A C 1
ATOM 1070 O O . VAL A 1 142 ? 12.650 -0.271 -32.360 1.00 88.69 142 VAL A O 1
ATOM 1073 N N . ALA A 1 143 ? 12.972 -2.495 -32.392 1.00 88.38 143 ALA A N 1
ATOM 1074 C CA . ALA A 1 143 ? 13.984 -2.464 -33.445 1.00 88.38 143 ALA A CA 1
ATOM 1075 C C . ALA A 1 143 ? 13.428 -1.887 -34.761 1.00 88.38 143 ALA A C 1
ATOM 1077 O O . ALA A 1 143 ? 14.075 -1.050 -35.395 1.00 88.38 143 ALA A O 1
ATOM 1078 N N . ALA A 1 144 ? 12.206 -2.275 -35.144 1.00 88.94 144 ALA A N 1
ATOM 1079 C CA . ALA A 1 144 ? 11.521 -1.730 -36.314 1.00 88.94 144 ALA A CA 1
ATOM 1080 C C . ALA A 1 144 ? 11.228 -0.228 -36.163 1.00 88.94 144 ALA A C 1
ATOM 1082 O O . ALA A 1 144 ? 11.418 0.535 -37.112 1.00 88.94 144 ALA A O 1
ATOM 1083 N N . TYR A 1 145 ? 10.824 0.216 -34.968 1.00 89.50 145 TYR A N 1
ATOM 1084 C CA . TYR A 1 145 ? 10.596 1.633 -34.690 1.00 89.50 145 TYR A CA 1
ATOM 1085 C C . TYR A 1 145 ? 11.881 2.460 -34.818 1.00 89.50 145 TYR A C 1
ATOM 1087 O O . TYR A 1 145 ? 11.858 3.517 -35.447 1.00 89.50 145 TYR A O 1
ATOM 1095 N N . ILE A 1 146 ? 13.004 1.980 -34.273 1.00 89.88 146 ILE A N 1
ATOM 1096 C CA . ILE A 1 146 ? 14.308 2.658 -34.374 1.00 89.88 146 ILE A CA 1
ATOM 1097 C C . ILE A 1 146 ? 14.783 2.709 -35.832 1.00 89.88 146 ILE A C 1
ATOM 1099 O O . ILE A 1 146 ? 15.273 3.742 -36.284 1.00 89.88 146 ILE A O 1
ATOM 1103 N N . ALA A 1 147 ? 14.595 1.626 -36.592 1.00 88.12 147 ALA A N 1
ATOM 1104 C CA . ALA A 1 147 ? 14.946 1.591 -38.011 1.00 88.12 147 ALA A CA 1
ATOM 1105 C C . ALA A 1 147 ? 14.122 2.588 -38.849 1.00 88.12 147 ALA A C 1
ATOM 1107 O O . ALA A 1 147 ? 14.642 3.164 -39.804 1.00 88.12 147 ALA A O 1
ATOM 1108 N N . ALA A 1 148 ? 12.853 2.808 -38.490 1.00 89.81 148 ALA A N 1
ATOM 1109 C CA . ALA A 1 148 ? 11.970 3.759 -39.163 1.00 89.81 148 ALA A CA 1
ATOM 1110 C C . ALA A 1 148 ? 12.169 5.220 -38.711 1.00 89.81 148 ALA A C 1
ATOM 1112 O O . ALA A 1 148 ? 11.867 6.137 -39.474 1.00 89.81 148 ALA A O 1
ATOM 1113 N N . ASN A 1 149 ? 12.678 5.452 -37.496 1.00 89.56 149 ASN A N 1
ATOM 1114 C CA . ASN A 1 149 ? 12.830 6.781 -36.899 1.00 89.56 149 ASN A CA 1
ATOM 1115 C C . ASN A 1 149 ? 14.307 7.084 -36.612 1.00 89.56 149 ASN A C 1
ATOM 1117 O O . ASN A 1 149 ? 14.821 6.827 -35.521 1.00 89.56 149 ASN A O 1
ATOM 1121 N N . ALA A 1 150 ? 14.991 7.669 -37.599 1.00 82.31 150 ALA A N 1
ATOM 1122 C CA . ALA A 1 150 ? 16.397 8.042 -37.476 1.00 82.31 150 ALA A CA 1
ATOM 1123 C C . ALA A 1 150 ? 16.624 9.007 -36.294 1.00 82.31 150 ALA A C 1
ATOM 1125 O O . ALA A 1 150 ? 16.050 10.094 -36.248 1.00 82.31 150 ALA A O 1
ATOM 1126 N N . GLY A 1 151 ? 17.481 8.610 -35.347 1.00 81.25 151 GLY A N 1
ATOM 1127 C CA . GLY A 1 151 ? 17.818 9.398 -34.154 1.00 81.25 151 GLY A CA 1
ATOM 1128 C C . GLY A 1 151 ? 16.954 9.123 -32.917 1.00 81.25 151 GLY A C 1
ATOM 1129 O O . GLY A 1 151 ? 17.225 9.708 -31.870 1.00 81.25 151 GLY A O 1
ATOM 1130 N N . ALA A 1 152 ? 15.960 8.230 -32.996 1.00 83.00 152 ALA A N 1
ATOM 1131 C CA . ALA A 1 152 ? 15.208 7.796 -31.820 1.00 83.00 152 ALA A CA 1
ATOM 1132 C C . ALA A 1 152 ? 16.102 6.974 -30.877 1.00 83.00 152 ALA A C 1
ATOM 1134 O O . ALA A 1 152 ? 16.770 6.027 -31.299 1.00 83.00 152 ALA A O 1
ATOM 1135 N N . ASN A 1 153 ? 16.111 7.326 -29.590 1.00 89.88 153 ASN A N 1
ATOM 1136 C CA . ASN A 1 153 ? 16.761 6.503 -28.576 1.00 89.88 153 ASN A CA 1
ATOM 1137 C C . ASN A 1 153 ? 15.874 5.285 -28.224 1.00 89.88 153 ASN A C 1
ATOM 1139 O O . ASN A 1 153 ? 14.679 5.246 -28.527 1.00 89.88 153 ASN A O 1
ATOM 1143 N N . VAL A 1 154 ? 16.464 4.276 -27.577 1.00 87.50 154 VAL A N 1
ATOM 1144 C CA . VAL A 1 154 ? 15.765 3.023 -27.234 1.00 87.50 154 VAL A CA 1
ATOM 1145 C C . VAL A 1 154 ? 14.591 3.261 -26.277 1.00 87.50 154 VAL A C 1
ATOM 1147 O O . VAL A 1 154 ? 13.552 2.624 -26.416 1.00 87.50 154 VAL A O 1
ATOM 1150 N N . ALA A 1 155 ? 14.721 4.195 -25.333 1.00 86.88 155 ALA A N 1
ATOM 1151 C CA . ALA A 1 155 ? 13.672 4.490 -24.358 1.00 86.88 155 ALA A CA 1
ATOM 1152 C C . ALA A 1 155 ? 12.428 5.107 -25.018 1.00 86.88 155 ALA A C 1
ATOM 1154 O O . ALA A 1 155 ? 11.307 4.680 -24.744 1.00 86.88 155 ALA A O 1
ATOM 1155 N N . ASP A 1 156 ? 12.626 6.049 -25.937 1.00 87.19 156 ASP A N 1
ATOM 1156 C CA . ASP A 1 156 ? 11.567 6.700 -26.706 1.00 87.19 156 ASP A CA 1
ATOM 1157 C C . ASP A 1 156 ? 10.895 5.705 -27.653 1.00 87.19 156 ASP A C 1
ATOM 1159 O O . ASP A 1 156 ? 9.674 5.724 -27.810 1.00 87.19 156 ASP A O 1
ATOM 1163 N N . ALA A 1 157 ? 11.672 4.792 -28.245 1.00 87.69 157 ALA A N 1
ATOM 1164 C CA . ALA A 1 157 ? 11.141 3.719 -29.076 1.00 87.69 157 ALA A CA 1
ATOM 1165 C C . ALA A 1 157 ? 10.262 2.751 -28.268 1.00 87.69 157 ALA A C 1
ATOM 1167 O O . ALA A 1 157 ? 9.137 2.460 -28.675 1.00 87.69 157 ALA A O 1
ATOM 1168 N N . ILE A 1 158 ? 10.724 2.310 -27.093 1.00 89.88 158 ILE A N 1
ATOM 1169 C CA . ILE A 1 158 ? 9.919 1.487 -26.178 1.00 89.88 158 ILE A CA 1
ATOM 1170 C C . ILE A 1 158 ? 8.645 2.234 -25.778 1.00 89.88 158 ILE A C 1
ATOM 1172 O O . ILE A 1 158 ? 7.562 1.651 -25.830 1.00 89.88 158 ILE A O 1
ATOM 1176 N N . ALA A 1 159 ? 8.743 3.515 -25.415 1.00 88.56 159 ALA A N 1
ATOM 1177 C CA . ALA A 1 159 ? 7.591 4.319 -25.016 1.00 88.56 159 ALA A CA 1
ATOM 1178 C C . ALA A 1 159 ? 6.562 4.455 -26.149 1.00 88.56 159 ALA A C 1
ATOM 1180 O O . ALA A 1 159 ? 5.368 4.262 -25.919 1.00 88.56 159 ALA A O 1
ATOM 1181 N N . ALA A 1 160 ? 7.015 4.725 -27.374 1.00 87.31 160 ALA A N 1
ATOM 1182 C CA . ALA A 1 160 ? 6.146 4.874 -28.536 1.00 87.31 160 ALA A CA 1
ATOM 1183 C C . ALA A 1 160 ? 5.443 3.560 -28.909 1.00 87.31 160 ALA A C 1
ATOM 1185 O O . ALA A 1 160 ? 4.226 3.543 -29.107 1.00 87.31 160 ALA A O 1
ATOM 1186 N N . VAL A 1 161 ? 6.184 2.448 -28.950 1.00 89.81 161 VAL A N 1
ATOM 1187 C CA . VAL A 1 161 ? 5.627 1.119 -29.247 1.00 89.81 161 VAL A CA 1
ATOM 1188 C C . VAL A 1 161 ? 4.659 0.679 -28.145 1.00 89.81 161 VAL A C 1
ATOM 1190 O O . VAL A 1 161 ? 3.560 0.208 -28.440 1.00 89.81 161 VAL A O 1
ATOM 1193 N N . SER A 1 162 ? 5.004 0.919 -26.878 1.00 89.31 162 SER A N 1
ATOM 1194 C CA . SER A 1 162 ? 4.122 0.632 -25.739 1.00 89.31 162 SER A CA 1
ATOM 1195 C C . SER A 1 162 ? 2.837 1.458 -25.794 1.00 89.31 162 SER A C 1
ATOM 1197 O O . SER A 1 162 ? 1.749 0.920 -25.584 1.00 89.31 162 SER A O 1
ATOM 1199 N N . ALA A 1 163 ? 2.930 2.751 -26.119 1.00 86.44 163 ALA A N 1
ATOM 1200 C CA . ALA A 1 163 ? 1.768 3.624 -26.265 1.00 86.44 163 ALA A CA 1
ATOM 1201 C C . ALA A 1 163 ? 0.846 3.158 -27.403 1.00 86.44 163 ALA A C 1
ATOM 1203 O O . ALA A 1 163 ? -0.371 3.105 -27.220 1.00 86.44 163 ALA A O 1
ATOM 1204 N N . ALA A 1 164 ? 1.419 2.756 -28.542 1.00 86.94 164 ALA A N 1
ATOM 1205 C CA . ALA A 1 164 ? 0.668 2.241 -29.685 1.00 86.94 164 ALA A CA 1
ATOM 1206 C C . ALA A 1 164 ? -0.028 0.903 -29.383 1.00 86.94 164 ALA A C 1
ATOM 1208 O O . ALA A 1 164 ? -1.153 0.675 -29.827 1.00 86.94 164 ALA A O 1
ATOM 1209 N N . ALA A 1 165 ? 0.613 0.033 -28.603 1.00 87.38 165 ALA A N 1
ATOM 1210 C CA . ALA A 1 165 ? 0.057 -1.258 -28.206 1.00 87.38 165 ALA A CA 1
ATOM 1211 C C . ALA A 1 165 ? -0.879 -1.183 -26.987 1.00 87.38 165 ALA A C 1
ATOM 1213 O O . ALA A 1 165 ? -1.469 -2.193 -26.595 1.00 87.38 165 ALA A O 1
ATOM 1214 N N . THR A 1 166 ? -1.007 -0.014 -26.351 1.00 89.00 166 THR A N 1
ATOM 1215 C CA . THR A 1 166 ? -1.835 0.138 -25.153 1.00 89.00 166 THR A CA 1
ATOM 1216 C C . THR A 1 166 ? -3.319 -0.004 -25.519 1.00 89.00 166 THR A C 1
ATOM 1218 O O . THR A 1 166 ? -3.818 0.741 -26.368 1.00 89.00 166 THR A O 1
ATOM 1221 N N . PRO A 1 167 ? -4.068 -0.921 -24.872 1.00 90.38 167 PRO A N 1
ATOM 1222 C CA . PRO A 1 167 ? -5.482 -1.120 -25.167 1.00 90.38 167 PRO A CA 1
ATOM 1223 C C . PRO A 1 167 ? -6.312 0.159 -25.011 1.00 90.38 167 PRO A C 1
ATOM 1225 O O . PRO A 1 167 ? -6.152 0.904 -24.043 1.00 90.38 167 PRO A O 1
ATOM 1228 N N . ALA A 1 168 ? -7.280 0.368 -25.910 1.00 88.31 168 ALA A N 1
ATOM 1229 C CA . ALA A 1 168 ? -8.107 1.580 -25.945 1.00 88.31 168 ALA A CA 1
ATOM 1230 C C . ALA A 1 168 ? -8.809 1.887 -24.609 1.00 88.31 168 ALA A C 1
ATOM 1232 O O . ALA A 1 168 ? -8.950 3.051 -24.238 1.00 88.31 168 ALA A O 1
ATOM 1233 N N . ILE A 1 169 ? -9.177 0.854 -23.839 1.00 88.44 169 ILE A N 1
ATOM 1234 C CA . ILE A 1 169 ? -9.809 1.006 -22.520 1.00 88.44 169 ILE A CA 1
ATOM 1235 C C . ILE A 1 169 ? -8.923 1.725 -21.490 1.00 88.44 169 ILE A C 1
ATOM 1237 O O . ILE A 1 169 ? -9.444 2.226 -20.498 1.00 88.44 169 ILE A O 1
ATOM 1241 N N . ARG A 1 170 ? -7.608 1.812 -21.719 1.00 88.75 170 ARG A N 1
ATOM 1242 C CA . ARG A 1 170 ? -6.660 2.536 -20.857 1.00 88.75 170 ARG A CA 1
ATOM 1243 C C . ARG A 1 170 ? -6.319 3.941 -21.344 1.00 88.75 170 ARG A C 1
ATOM 1245 O O . ARG A 1 170 ? -5.838 4.737 -20.548 1.00 88.75 170 ARG A O 1
ATOM 1252 N N . ASN A 1 171 ? -6.570 4.237 -22.617 1.00 86.56 171 ASN A N 1
ATOM 1253 C CA . ASN A 1 171 ? -6.136 5.481 -23.256 1.00 86.56 171 ASN A CA 1
ATOM 1254 C C . ASN A 1 171 ? -7.215 6.573 -23.285 1.00 86.56 171 ASN A C 1
ATOM 1256 O O . ASN A 1 171 ? -6.916 7.721 -23.604 1.00 86.56 171 ASN A O 1
ATOM 1260 N N . TRP A 1 172 ? -8.468 6.254 -22.955 1.00 91.12 172 TRP A N 1
ATOM 1261 C CA . TRP A 1 172 ? -9.537 7.251 -22.942 1.00 91.12 172 TRP A CA 1
ATOM 1262 C C . TRP A 1 172 ? -9.571 8.038 -21.627 1.00 91.12 172 TRP A C 1
ATOM 1264 O O . TRP A 1 172 ? -9.310 7.519 -20.541 1.00 91.12 172 TRP A O 1
ATOM 1274 N N . THR A 1 173 ? -9.947 9.310 -21.725 1.00 93.56 173 THR A N 1
ATOM 1275 C CA . THR A 1 173 ? -10.271 10.170 -20.583 1.00 93.56 173 THR A CA 1
ATOM 1276 C C . THR A 1 173 ? -11.499 10.988 -20.955 1.00 93.56 173 THR A C 1
ATOM 1278 O O . THR A 1 173 ? -11.494 11.675 -21.972 1.00 93.56 173 THR A O 1
ATOM 1281 N N . LEU A 1 174 ? -12.561 10.896 -20.154 1.00 94.19 174 LEU A N 1
ATOM 1282 C CA . LEU A 1 174 ? -13.796 11.653 -20.371 1.00 94.19 174 LEU A CA 1
ATOM 1283 C C . LEU A 1 174 ? -13.610 13.132 -20.040 1.00 94.19 174 LEU A C 1
ATOM 1285 O O . LEU A 1 174 ? -14.068 14.001 -20.773 1.00 94.19 174 LEU A O 1
ATOM 1289 N N . TYR A 1 175 ? -12.955 13.413 -18.918 1.00 94.12 175 TYR A N 1
ATOM 1290 C CA . TYR A 1 175 ? -12.643 14.766 -18.482 1.00 94.12 175 TYR A CA 1
ATOM 1291 C C . TYR A 1 175 ? -11.420 14.733 -17.579 1.00 94.12 175 TYR A C 1
ATOM 1293 O O . TYR A 1 175 ? -11.234 13.787 -16.814 1.00 94.12 175 TYR A O 1
ATOM 1301 N N . GLY A 1 176 ? -10.601 15.769 -17.644 1.00 92.31 176 GLY A N 1
ATOM 1302 C CA . GLY A 1 176 ? -9.493 15.953 -16.730 1.00 92.31 176 GLY A CA 1
ATOM 1303 C C . GLY A 1 176 ? -9.209 17.428 -16.544 1.00 92.31 176 GLY A C 1
ATOM 1304 O O . GLY A 1 176 ? -9.389 18.222 -17.466 1.00 92.31 176 GLY A O 1
ATOM 1305 N N . HIS A 1 177 ? -8.788 17.796 -15.343 1.00 93.94 177 HIS A N 1
ATOM 1306 C CA . HIS A 1 177 ? -8.371 19.155 -15.044 1.00 93.94 177 HIS A CA 1
ATOM 1307 C C . HIS A 1 177 ? -7.267 19.135 -13.991 1.00 93.94 177 HIS A C 1
ATOM 1309 O O . HIS A 1 177 ? -7.146 18.197 -13.197 1.00 93.94 177 HIS A O 1
ATOM 1315 N N . THR A 1 178 ? -6.476 20.200 -13.975 1.00 93.81 178 THR A N 1
ATOM 1316 C CA . THR A 1 178 ? -5.376 20.381 -13.032 1.00 93.81 178 THR A CA 1
ATOM 1317 C C . THR A 1 178 ? -5.637 21.622 -12.193 1.00 93.81 178 THR A C 1
ATOM 1319 O O . THR A 1 178 ? -5.924 22.696 -12.717 1.00 93.81 178 THR A O 1
ATOM 1322 N N . LEU A 1 179 ? -5.571 21.471 -10.875 1.00 90.75 179 LEU A N 1
ATOM 1323 C CA . LEU A 1 179 ? -5.693 22.535 -9.885 1.00 90.75 179 LEU A CA 1
ATOM 1324 C C . LEU A 1 179 ? -4.384 22.597 -9.092 1.00 90.75 179 LEU A C 1
ATOM 1326 O O . LEU A 1 179 ? -4.204 21.897 -8.094 1.00 90.75 179 LEU A O 1
ATOM 1330 N N . GLY A 1 180 ? -3.444 23.421 -9.562 1.00 89.56 180 GLY A N 1
ATOM 1331 C CA . GLY A 1 180 ? -2.108 23.522 -8.971 1.00 89.56 180 GLY A CA 1
ATOM 1332 C C . GLY A 1 180 ? -1.380 22.167 -8.992 1.00 89.56 180 GLY A C 1
ATOM 1333 O O . GLY A 1 180 ? -1.207 21.613 -10.076 1.00 89.56 180 GLY A O 1
ATOM 1334 N N . PRO A 1 181 ? -0.961 21.613 -7.836 1.00 88.44 181 PRO A N 1
ATOM 1335 C CA . PRO A 1 181 ? -0.261 20.327 -7.776 1.00 88.44 181 PRO A CA 1
ATOM 1336 C C . PRO A 1 181 ? -1.184 19.104 -7.916 1.00 88.44 181 PRO A C 1
ATOM 1338 O O . PRO A 1 181 ? -0.691 17.982 -7.988 1.00 88.44 181 PRO A O 1
ATOM 1341 N N . VAL A 1 182 ? -2.510 19.288 -7.921 1.00 85.06 182 VAL A N 1
ATOM 1342 C CA . VAL A 1 182 ? -3.480 18.186 -7.962 1.00 85.06 182 VAL A CA 1
ATOM 1343 C C . VAL A 1 182 ? -4.099 18.099 -9.349 1.00 85.06 182 VAL A C 1
ATOM 1345 O O . VAL A 1 182 ? -4.729 19.046 -9.814 1.00 85.06 182 VAL A O 1
ATOM 1348 N N . SER A 1 183 ? -3.973 16.946 -9.998 1.00 87.94 183 SER A N 1
ATOM 1349 C CA . SER A 1 183 ? -4.722 16.618 -11.209 1.00 87.94 183 SER A CA 1
ATOM 1350 C C . SER A 1 183 ? -5.803 15.591 -10.896 1.00 87.94 183 SER A C 1
ATOM 1352 O O . SER A 1 183 ? -5.640 14.721 -10.040 1.00 87.94 183 SER A O 1
ATOM 1354 N N . PHE A 1 184 ? -6.932 15.696 -11.587 1.00 89.19 184 PHE A N 1
ATOM 1355 C CA . PHE A 1 184 ? -7.969 14.674 -11.550 1.00 89.19 184 PHE A CA 1
ATOM 1356 C C . PHE A 1 184 ? -8.399 14.336 -12.969 1.00 89.19 184 PHE A C 1
ATOM 1358 O O . PHE A 1 184 ? -8.448 15.201 -13.843 1.00 89.19 184 PHE A O 1
ATOM 1365 N N . THR A 1 185 ? -8.689 13.060 -13.197 1.00 91.69 185 THR A N 1
ATOM 1366 C CA . THR A 1 185 ? -9.117 12.537 -14.493 1.00 91.69 185 THR A CA 1
ATOM 1367 C C . THR A 1 185 ? -10.236 11.524 -14.293 1.00 91.69 185 THR A C 1
ATOM 1369 O O . THR A 1 185 ? -10.222 10.729 -13.354 1.00 91.69 185 THR A O 1
ATOM 1372 N N . PHE A 1 186 ? -11.221 11.557 -15.182 1.00 93.94 186 PHE A N 1
ATOM 1373 C CA . PHE A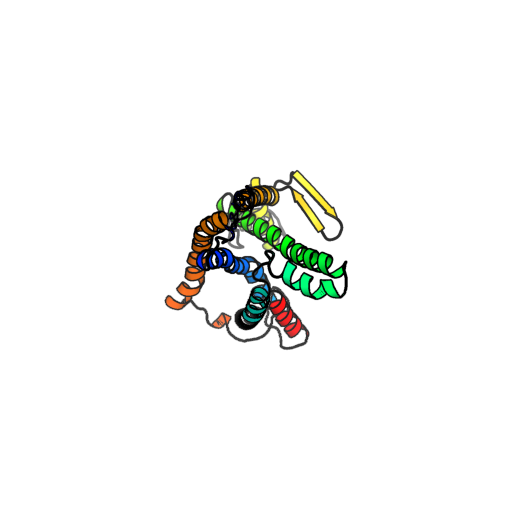 1 186 ? -12.297 10.580 -15.268 1.00 93.94 186 PHE A CA 1
ATOM 1374 C C . PHE A 1 186 ? -11.971 9.616 -16.406 1.00 93.94 186 PHE A C 1
ATOM 1376 O O . PHE A 1 186 ? -12.335 9.836 -17.560 1.00 93.94 186 PHE A O 1
ATOM 1383 N N . ASN A 1 187 ? -11.229 8.568 -16.073 1.00 93.69 187 ASN A N 1
ATOM 1384 C CA . ASN A 1 187 ? -10.806 7.495 -16.971 1.00 93.69 187 ASN A CA 1
ATOM 1385 C C . ASN A 1 187 ? -11.231 6.131 -16.397 1.00 93.69 187 ASN A C 1
ATOM 1387 O O . ASN A 1 187 ? -11.917 6.065 -15.373 1.00 93.69 187 ASN A O 1
ATOM 1391 N N . ALA A 1 188 ? -10.811 5.031 -17.026 1.00 93.06 188 ALA A N 1
ATOM 1392 C CA . ALA A 1 188 ? -11.147 3.687 -16.555 1.00 93.06 188 ALA A CA 1
ATOM 1393 C C . ALA A 1 188 ? -10.787 3.449 -15.077 1.00 93.06 188 ALA A C 1
ATOM 1395 O O . ALA A 1 188 ? -11.591 2.874 -14.345 1.00 93.06 188 ALA A O 1
ATOM 1396 N N . THR A 1 189 ? -9.637 3.945 -14.611 1.00 92.56 189 THR A N 1
ATOM 1397 C CA . THR A 1 189 ? -9.209 3.821 -13.209 1.00 92.56 189 THR A CA 1
ATOM 1398 C C . THR A 1 189 ? -10.218 4.462 -12.256 1.00 92.56 189 THR A C 1
ATOM 1400 O O . THR A 1 189 ? -10.607 3.837 -11.269 1.00 92.56 189 THR A O 1
ATOM 1403 N N . PHE A 1 190 ? -10.699 5.671 -12.576 1.00 93.19 190 PHE A N 1
ATOM 1404 C CA . PHE A 1 190 ? -11.707 6.369 -11.773 1.00 93.19 190 PHE A CA 1
ATOM 1405 C C . PHE A 1 190 ? -13.013 5.573 -11.671 1.00 93.19 190 PHE A C 1
ATOM 1407 O O . PHE A 1 190 ? -13.509 5.343 -10.569 1.00 93.19 190 PHE A O 1
ATOM 1414 N N . PHE A 1 191 ? -13.566 5.123 -12.801 1.00 94.56 191 PHE A N 1
ATOM 1415 C CA . PHE A 1 191 ? -14.858 4.430 -12.802 1.00 94.56 191 PHE A CA 1
ATOM 1416 C C . PHE A 1 191 ? -14.784 3.048 -12.150 1.00 94.56 191 PHE A C 1
ATOM 1418 O O . PHE A 1 191 ? -15.701 2.683 -11.415 1.00 94.56 191 PHE A O 1
ATOM 1425 N N . ILE A 1 192 ? -13.690 2.305 -12.346 1.00 95.12 192 ILE A N 1
ATOM 1426 C CA . ILE A 1 192 ? -13.465 1.043 -11.630 1.00 95.12 192 ILE A CA 1
ATOM 1427 C C . ILE A 1 192 ? -13.402 1.312 -10.123 1.00 95.12 192 ILE A C 1
ATOM 1429 O O . ILE A 1 192 ? -14.096 0.647 -9.355 1.00 95.12 192 ILE A O 1
ATOM 1433 N N . GLY A 1 193 ? -12.639 2.324 -9.700 1.00 94.31 193 GLY A N 1
ATOM 1434 C CA . GLY A 1 193 ? -12.571 2.731 -8.297 1.00 94.31 193 GLY A CA 1
ATOM 1435 C C . GLY A 1 193 ? -13.938 3.117 -7.722 1.00 94.31 193 GLY A C 1
ATOM 1436 O O . GLY A 1 193 ? -14.296 2.666 -6.637 1.00 94.31 193 GLY A O 1
ATOM 1437 N N . ALA A 1 194 ? -14.743 3.883 -8.462 1.00 94.31 194 ALA A N 1
ATOM 1438 C CA . ALA A 1 194 ? -16.091 4.268 -8.048 1.00 94.31 194 ALA A CA 1
ATOM 1439 C C . ALA A 1 194 ? -17.014 3.050 -7.869 1.00 94.31 194 ALA A C 1
ATOM 1441 O O . ALA A 1 194 ? -17.713 2.947 -6.859 1.00 94.31 194 ALA A O 1
ATOM 1442 N N . VAL A 1 195 ? -16.981 2.093 -8.802 1.00 96.19 195 VAL A N 1
ATOM 1443 C CA . VAL A 1 195 ? -17.746 0.840 -8.694 1.00 96.19 195 VAL A CA 1
ATOM 1444 C C . VAL A 1 195 ? -17.295 0.028 -7.477 1.00 96.19 195 VAL A C 1
ATOM 1446 O O . VAL A 1 195 ? -18.140 -0.426 -6.705 1.00 96.19 195 VAL A O 1
ATOM 1449 N N . LEU A 1 196 ? -15.984 -0.109 -7.253 1.00 94.75 196 LEU A N 1
ATOM 1450 C CA . LEU A 1 196 ? -15.444 -0.801 -6.078 1.00 94.75 196 LEU A CA 1
ATOM 1451 C C . LEU A 1 196 ? -15.893 -0.138 -4.770 1.00 94.75 196 LEU A C 1
ATOM 1453 O O . LEU A 1 196 ? -16.320 -0.836 -3.851 1.00 94.75 196 LEU A O 1
ATOM 1457 N N . MET A 1 197 ? -15.877 1.195 -4.698 1.00 93.31 197 MET A N 1
ATOM 1458 C CA . MET A 1 197 ? -16.369 1.936 -3.532 1.00 93.31 197 MET A CA 1
ATOM 1459 C C . MET A 1 197 ? -17.851 1.688 -3.267 1.00 93.31 197 MET A C 1
ATOM 1461 O O . MET A 1 197 ? -18.233 1.473 -2.118 1.00 93.31 197 MET A O 1
ATOM 1465 N N . LEU A 1 198 ? -18.688 1.668 -4.307 1.00 94.94 198 LEU A N 1
ATOM 1466 C CA . LEU A 1 198 ? -20.116 1.371 -4.168 1.00 94.94 198 LEU A CA 1
ATOM 1467 C C . LEU A 1 198 ? -20.355 -0.068 -3.689 1.00 94.94 198 LEU A C 1
ATOM 1469 O O . LEU A 1 198 ? -21.222 -0.299 -2.843 1.00 94.94 198 LEU A O 1
ATOM 1473 N N . ILE A 1 199 ? -19.558 -1.028 -4.167 1.00 93.25 199 ILE A N 1
ATOM 1474 C CA . ILE A 1 199 ? -19.602 -2.417 -3.693 1.00 93.25 199 ILE A CA 1
ATOM 1475 C C . ILE A 1 199 ? -19.224 -2.478 -2.210 1.00 93.25 199 ILE A C 1
ATOM 1477 O O . ILE A 1 199 ? -19.981 -3.035 -1.413 1.00 93.25 199 ILE A O 1
ATOM 1481 N N . ILE A 1 200 ? -18.101 -1.871 -1.820 1.00 90.50 200 ILE A N 1
ATOM 1482 C CA . ILE A 1 200 ? -17.639 -1.838 -0.426 1.00 90.50 200 ILE A CA 1
ATOM 1483 C C . ILE A 1 200 ? -18.688 -1.171 0.468 1.00 90.50 200 ILE A C 1
ATOM 1485 O O . ILE A 1 200 ? -19.046 -1.724 1.509 1.00 90.50 200 ILE A O 1
ATOM 1489 N N . PHE A 1 201 ? -19.240 -0.035 0.039 1.00 91.50 201 PHE A N 1
ATOM 1490 C CA . PHE A 1 201 ? -20.328 0.646 0.735 1.00 91.50 201 PHE A CA 1
ATOM 1491 C C . PHE A 1 201 ? -21.532 -0.283 0.932 1.00 91.50 201 PHE A C 1
ATOM 1493 O O . PHE A 1 201 ? -22.034 -0.406 2.048 1.00 91.50 201 PHE A O 1
ATOM 1500 N N . SER A 1 202 ? -21.955 -1.006 -0.110 1.00 90.50 202 SER A N 1
ATOM 1501 C CA . SER A 1 202 ? -23.084 -1.943 -0.028 1.00 90.50 202 SER A CA 1
ATOM 1502 C C . SER A 1 202 ? -22.843 -3.105 0.947 1.00 90.50 202 SER A C 1
ATOM 1504 O O . SER A 1 202 ? -23.780 -3.552 1.612 1.00 90.50 202 SER A O 1
ATOM 1506 N N . ILE A 1 203 ? -21.594 -3.572 1.069 1.00 89.44 203 ILE A N 1
ATOM 1507 C CA . ILE A 1 203 ? -21.194 -4.613 2.026 1.00 89.44 203 ILE A CA 1
ATOM 1508 C C . ILE A 1 203 ? -21.246 -4.053 3.451 1.00 89.44 203 ILE A C 1
ATOM 1510 O O . ILE A 1 203 ? -21.856 -4.666 4.328 1.00 89.44 203 ILE A O 1
ATOM 1514 N N . GLN A 1 204 ? -20.658 -2.875 3.671 1.00 87.44 204 GLN A N 1
ATOM 1515 C CA . GLN A 1 204 ? -20.573 -2.242 4.991 1.00 87.44 204 GLN A CA 1
ATOM 1516 C C . GLN A 1 204 ? -21.939 -1.781 5.514 1.00 87.44 204 GLN A C 1
ATOM 1518 O O . GLN A 1 204 ? -22.209 -1.874 6.714 1.00 87.44 204 GLN A O 1
ATOM 1523 N N . HIS A 1 205 ? -22.837 -1.350 4.625 1.00 86.94 205 HIS A N 1
ATOM 1524 C CA . HIS A 1 205 ? -24.173 -0.883 4.999 1.00 86.94 205 HIS A CA 1
ATOM 1525 C C . HIS A 1 205 ? -25.055 -1.991 5.607 1.00 86.94 205 HIS A C 1
ATOM 1527 O O . HIS A 1 205 ? -26.002 -1.702 6.331 1.00 86.94 205 HIS A O 1
ATOM 1533 N N . ARG A 1 206 ? -24.713 -3.271 5.391 1.00 80.75 206 ARG A N 1
ATOM 1534 C CA . ARG A 1 206 ? -25.396 -4.434 5.997 1.00 80.75 206 ARG A CA 1
ATOM 1535 C C . ARG A 1 206 ? -24.975 -4.712 7.447 1.00 80.75 206 ARG A C 1
ATOM 1537 O O . ARG A 1 206 ? -25.448 -5.674 8.049 1.00 80.75 206 ARG A O 1
ATOM 1544 N N . GLY A 1 207 ? -24.087 -3.894 8.010 1.00 81.75 207 GLY A N 1
ATOM 1545 C CA . GLY A 1 207 ? -23.613 -4.003 9.385 1.00 81.75 207 GLY A CA 1
ATOM 1546 C C . GLY A 1 207 ? -22.274 -4.733 9.535 1.00 81.75 207 GLY A C 1
ATOM 1547 O O . GLY A 1 207 ? -21.812 -5.480 8.667 1.00 81.75 207 GLY A O 1
ATOM 1548 N N . MET A 1 208 ? -21.643 -4.520 10.692 1.00 77.06 208 MET A N 1
ATOM 1549 C CA . MET A 1 208 ? -20.272 -4.970 10.982 1.00 77.06 208 MET A CA 1
ATOM 1550 C C . MET A 1 208 ? -20.124 -6.494 11.009 1.00 77.06 208 MET A C 1
ATOM 1552 O O . MET A 1 208 ? -19.098 -7.021 10.593 1.00 77.06 208 MET A O 1
ATOM 1556 N N . LEU A 1 209 ? -21.151 -7.215 11.464 1.00 78.06 209 LEU A N 1
ATOM 1557 C CA . LEU A 1 209 ? -21.109 -8.676 11.562 1.00 78.06 209 LEU A CA 1
ATOM 1558 C C . LEU A 1 209 ? -21.182 -9.334 10.173 1.00 78.06 209 LEU A C 1
ATOM 1560 O O . LEU A 1 209 ? -20.421 -10.253 9.879 1.00 78.06 209 LEU A O 1
ATOM 1564 N N . GLY A 1 210 ? -22.026 -8.802 9.280 1.00 80.06 210 GLY A N 1
ATOM 1565 C CA . GLY A 1 210 ? -22.049 -9.204 7.870 1.00 80.06 210 GLY A CA 1
ATOM 1566 C C . GLY A 1 210 ? -20.725 -8.894 7.170 1.00 80.06 210 GLY A C 1
ATOM 1567 O O . GLY A 1 210 ? -20.191 -9.738 6.451 1.00 80.06 210 GLY A O 1
ATOM 1568 N N . THR A 1 211 ? -20.149 -7.726 7.462 1.00 84.38 211 THR A N 1
ATOM 1569 C CA . THR A 1 211 ? -18.836 -7.326 6.940 1.00 84.38 211 THR A CA 1
ATOM 1570 C C . THR A 1 211 ? -17.736 -8.280 7.401 1.00 84.38 211 THR A C 1
ATOM 1572 O O . THR A 1 211 ? -16.943 -8.713 6.576 1.00 84.38 211 THR A O 1
ATOM 1575 N N . ALA A 1 212 ? -17.718 -8.687 8.674 1.00 84.00 212 ALA A N 1
ATOM 1576 C CA . ALA A 1 212 ? -16.733 -9.637 9.197 1.00 84.00 212 ALA A CA 1
ATOM 1577 C C . ALA A 1 212 ? -16.783 -10.998 8.476 1.00 84.00 212 ALA A C 1
ATOM 1579 O O . ALA A 1 212 ? -15.741 -11.578 8.170 1.00 84.00 212 ALA A O 1
ATOM 1580 N N . ASN A 1 213 ? -17.981 -11.487 8.141 1.00 85.69 213 ASN A N 1
ATOM 1581 C CA . ASN A 1 213 ? -18.140 -12.732 7.383 1.00 85.69 213 ASN A CA 1
ATOM 1582 C C . ASN A 1 213 ? -17.624 -12.617 5.943 1.00 85.69 213 ASN A C 1
ATOM 1584 O O . ASN A 1 213 ? -17.004 -13.556 5.448 1.00 85.69 213 ASN A O 1
ATOM 1588 N N . VAL A 1 214 ? -17.845 -11.482 5.276 1.00 88.38 214 VAL A N 1
ATOM 1589 C CA . VAL A 1 214 ? -17.273 -11.223 3.943 1.00 88.38 214 VAL A CA 1
ATOM 1590 C C . VAL A 1 214 ? -15.752 -11.085 4.038 1.00 88.38 214 VAL A C 1
ATOM 1592 O O . VAL A 1 214 ? -15.016 -11.712 3.273 1.00 88.38 214 VAL A O 1
ATOM 1595 N N . GLN A 1 215 ? -15.279 -10.328 5.028 1.00 88.88 215 GLN A N 1
ATOM 1596 C CA . GLN A 1 215 ? -13.865 -10.073 5.263 1.00 88.88 215 GLN A CA 1
ATOM 1597 C C . GLN A 1 215 ? -13.095 -11.351 5.589 1.00 88.88 215 GLN A C 1
ATOM 1599 O O . GLN A 1 215 ? -11.939 -11.457 5.207 1.00 88.88 215 GLN A O 1
ATOM 1604 N N . LYS A 1 216 ? -13.718 -12.358 6.209 1.00 89.88 216 LYS A N 1
ATOM 1605 C CA . LYS A 1 216 ? -13.098 -13.677 6.388 1.00 89.88 216 LYS A CA 1
ATOM 1606 C C . LYS A 1 216 ? -12.612 -14.267 5.061 1.00 89.88 216 LYS A C 1
ATOM 1608 O O . LYS A 1 216 ? -11.479 -14.729 4.977 1.00 89.88 216 LYS A O 1
ATOM 1613 N N . TYR A 1 217 ? -13.448 -14.250 4.024 1.00 90.75 217 TYR A N 1
ATOM 1614 C CA . TYR A 1 217 ? -13.075 -14.806 2.722 1.00 90.75 217 TYR A CA 1
ATOM 1615 C C . TYR A 1 217 ? -12.050 -13.926 2.011 1.00 90.75 217 TYR A C 1
ATOM 1617 O O . TYR A 1 217 ? -11.037 -14.439 1.544 1.00 90.75 217 TYR A O 1
ATOM 1625 N N . ILE A 1 218 ? -12.268 -12.607 1.988 1.00 89.31 218 ILE A N 1
ATOM 1626 C CA . ILE A 1 218 ? -11.314 -11.657 1.391 1.00 89.31 218 ILE A CA 1
ATOM 1627 C C . ILE A 1 218 ? -9.949 -11.759 2.087 1.00 89.31 218 ILE A C 1
ATOM 1629 O O . ILE A 1 218 ? -8.920 -11.857 1.431 1.00 89.31 218 ILE A O 1
ATOM 1633 N N . GLY A 1 219 ? -9.940 -11.808 3.416 1.00 87.81 219 GLY A N 1
ATOM 1634 C CA . GLY A 1 219 ? -8.750 -11.958 4.244 1.00 87.81 219 GLY A CA 1
ATOM 1635 C C . GLY A 1 219 ? -7.998 -13.251 3.956 1.00 87.81 219 GLY A C 1
ATOM 1636 O O . GLY A 1 219 ? -6.779 -13.220 3.842 1.00 87.81 219 GLY A O 1
ATOM 1637 N N . LEU A 1 220 ? -8.696 -14.372 3.753 1.00 90.38 220 LEU A N 1
ATOM 1638 C CA . LEU A 1 220 ? -8.063 -15.620 3.312 1.00 90.38 220 LEU A CA 1
ATOM 1639 C C . LEU A 1 220 ? -7.431 -15.485 1.919 1.00 90.38 220 LEU A C 1
ATOM 1641 O O . LEU A 1 220 ? -6.292 -15.912 1.733 1.00 90.38 220 LEU A O 1
ATOM 1645 N N . PHE A 1 221 ? -8.123 -14.846 0.970 1.00 89.69 221 PHE A N 1
ATOM 1646 C CA . PHE A 1 221 ? -7.582 -14.573 -0.368 1.00 89.69 221 PHE A CA 1
ATOM 1647 C C . PHE A 1 221 ? -6.380 -13.624 -0.365 1.00 89.69 221 PHE A C 1
ATOM 1649 O O . PHE A 1 221 ? -5.617 -13.634 -1.322 1.00 89.69 221 PHE A O 1
ATOM 1656 N N . VAL A 1 222 ? -6.190 -12.826 0.685 1.00 87.56 222 VAL A N 1
ATOM 1657 C CA . VAL A 1 222 ? -5.007 -11.973 0.860 1.00 87.56 222 VAL A CA 1
ATOM 1658 C C . VAL A 1 222 ? -3.890 -12.736 1.572 1.00 87.56 222 VAL A C 1
ATOM 1660 O O . VAL A 1 222 ? -2.764 -12.796 1.082 1.00 87.56 222 VAL A O 1
ATOM 1663 N N . ILE A 1 223 ? -4.194 -13.349 2.717 1.00 89.69 223 ILE A N 1
ATOM 1664 C CA . ILE A 1 223 ? -3.201 -14.000 3.577 1.00 89.69 223 ILE A CA 1
ATOM 1665 C C . ILE A 1 223 ? -2.546 -15.179 2.864 1.00 89.69 223 ILE A C 1
ATOM 1667 O O . ILE A 1 223 ? -1.332 -15.327 2.960 1.00 89.69 223 ILE A O 1
ATOM 1671 N N . ILE A 1 224 ? -3.312 -16.008 2.146 1.00 91.69 224 ILE A N 1
ATOM 1672 C CA . ILE A 1 224 ? -2.764 -17.212 1.509 1.00 91.69 224 ILE A CA 1
ATOM 1673 C C . ILE A 1 224 ? -1.713 -16.845 0.444 1.00 91.69 224 ILE A C 1
ATOM 1675 O O . ILE A 1 224 ? -0.582 -17.311 0.578 1.00 91.69 224 ILE A O 1
ATOM 1679 N N . PRO A 1 225 ? -1.993 -15.989 -0.563 1.00 90.44 225 PRO A N 1
ATOM 1680 C CA . PRO A 1 225 ? -0.973 -15.566 -1.520 1.00 90.44 225 PRO A CA 1
ATOM 1681 C C . PRO A 1 225 ? 0.204 -14.842 -0.871 1.00 90.44 225 PRO A C 1
ATOM 1683 O O . PRO A 1 225 ? 1.343 -15.102 -1.245 1.00 90.44 225 PRO A O 1
ATOM 1686 N N . MET A 1 226 ? -0.037 -13.979 0.121 1.00 89.12 226 MET A N 1
ATOM 1687 C CA . MET A 1 226 ? 1.052 -13.293 0.824 1.00 89.12 226 MET A CA 1
ATOM 1688 C C . MET A 1 226 ? 1.969 -14.273 1.562 1.00 89.12 226 MET A C 1
ATOM 1690 O O . MET A 1 226 ? 3.189 -14.126 1.520 1.00 89.12 226 MET A O 1
ATOM 1694 N N . LEU A 1 227 ? 1.399 -15.298 2.198 1.00 89.94 227 LEU A N 1
ATOM 1695 C CA . LEU A 1 227 ? 2.161 -16.346 2.868 1.00 89.94 227 LEU A CA 1
ATOM 1696 C C . LEU A 1 227 ? 2.950 -17.176 1.854 1.00 89.94 227 LEU A C 1
ATOM 1698 O O . LEU A 1 227 ? 4.119 -17.457 2.091 1.00 89.94 227 LEU A O 1
ATOM 1702 N N . ILE A 1 228 ? 2.353 -17.510 0.706 1.00 91.81 228 ILE A N 1
ATOM 1703 C CA . ILE A 1 228 ? 3.049 -18.198 -0.390 1.00 91.81 228 ILE A CA 1
ATOM 1704 C C . ILE A 1 228 ? 4.250 -17.367 -0.854 1.00 91.81 228 ILE A C 1
ATOM 1706 O O . ILE A 1 228 ? 5.368 -17.873 -0.857 1.00 91.81 228 ILE A O 1
ATOM 1710 N N . VAL A 1 229 ? 4.048 -16.088 -1.184 1.00 89.00 229 VAL A N 1
ATOM 1711 C CA . VAL A 1 229 ? 5.121 -15.195 -1.655 1.00 89.00 229 VAL A CA 1
ATOM 1712 C C . VAL A 1 229 ? 6.219 -15.015 -0.601 1.00 89.00 229 VAL A C 1
ATOM 1714 O O . VAL A 1 229 ? 7.390 -14.947 -0.959 1.00 89.00 229 VAL A O 1
ATOM 1717 N N . GLY A 1 230 ? 5.871 -14.975 0.688 1.00 87.44 230 GLY A N 1
ATOM 1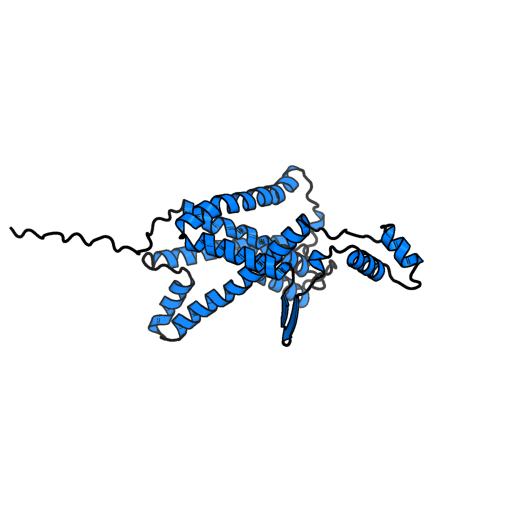718 C CA . GLY A 1 230 ? 6.847 -14.827 1.770 1.00 87.44 230 GLY A CA 1
ATOM 1719 C C . GLY A 1 230 ? 7.609 -16.109 2.122 1.00 87.44 230 GLY A C 1
ATOM 1720 O O . GLY A 1 230 ? 8.797 -16.049 2.420 1.00 87.44 230 GLY A O 1
ATOM 1721 N N . VAL A 1 231 ? 6.950 -17.272 2.103 1.00 91.75 231 VAL A N 1
ATOM 1722 C CA . VAL A 1 231 ? 7.517 -18.537 2.608 1.00 91.75 231 VAL A CA 1
ATOM 1723 C C . VAL A 1 231 ? 8.150 -19.373 1.502 1.00 91.75 231 VAL A C 1
ATOM 1725 O O . VAL A 1 231 ? 9.189 -19.992 1.737 1.00 91.75 231 VAL A O 1
ATOM 1728 N N . VAL A 1 232 ? 7.567 -19.401 0.298 1.00 94.00 232 VAL A N 1
ATOM 1729 C CA . VAL A 1 232 ? 8.061 -20.260 -0.790 1.00 94.00 232 VAL A CA 1
ATOM 1730 C C . VAL A 1 232 ? 9.528 -19.978 -1.119 1.00 94.00 232 VAL A C 1
ATOM 1732 O O . VAL A 1 232 ? 10.287 -20.941 -1.078 1.00 94.00 232 VAL A O 1
ATOM 1735 N N . PRO A 1 233 ? 9.981 -18.723 -1.332 1.00 91.94 233 PRO A N 1
ATOM 1736 C CA . PRO A 1 233 ? 11.387 -18.450 -1.644 1.00 91.94 233 PRO A CA 1
ATOM 1737 C C . PRO A 1 233 ? 12.369 -18.922 -0.564 1.00 91.94 233 PRO A C 1
ATOM 1739 O O . PRO A 1 233 ? 13.499 -19.293 -0.877 1.00 91.94 233 PRO A O 1
ATOM 1742 N N . ILE A 1 234 ? 11.936 -18.933 0.703 1.00 91.12 234 ILE A N 1
ATOM 1743 C CA . ILE A 1 234 ? 12.738 -19.413 1.836 1.00 91.12 234 ILE A CA 1
ATOM 1744 C C . ILE A 1 234 ? 12.918 -20.929 1.746 1.00 91.12 234 ILE A C 1
ATOM 1746 O O . ILE A 1 234 ? 14.035 -21.431 1.857 1.00 91.12 234 ILE A O 1
ATOM 1750 N N . VAL A 1 235 ? 11.826 -21.661 1.519 1.00 93.88 235 VAL A N 1
ATOM 1751 C CA . VAL A 1 235 ? 11.836 -23.131 1.478 1.00 93.88 235 VAL A CA 1
ATOM 1752 C C . VAL A 1 235 ? 12.485 -23.655 0.193 1.00 93.88 235 VAL A C 1
ATOM 1754 O O . VAL A 1 235 ? 13.134 -24.698 0.221 1.00 93.88 235 VAL A O 1
ATOM 1757 N N . THR A 1 236 ? 12.352 -22.939 -0.927 1.00 94.19 236 THR A N 1
ATOM 1758 C CA . THR A 1 236 ? 12.954 -23.309 -2.220 1.00 94.19 236 THR A CA 1
ATOM 1759 C C . THR A 1 236 ? 14.414 -22.876 -2.363 1.00 94.19 236 THR A C 1
ATOM 1761 O O . THR A 1 236 ? 15.049 -23.227 -3.355 1.00 94.19 236 THR A O 1
ATOM 1764 N N . GLY A 1 237 ? 14.957 -22.117 -1.405 1.00 90.25 237 GLY A N 1
ATOM 1765 C CA . GLY A 1 237 ? 16.328 -21.605 -1.467 1.00 90.25 237 GLY A CA 1
ATOM 1766 C C . GLY A 1 237 ? 16.546 -20.539 -2.548 1.00 90.25 237 GLY A C 1
ATOM 1767 O O . GLY A 1 237 ? 17.678 -20.314 -2.962 1.00 90.25 237 GLY A O 1
ATOM 1768 N N . GLN A 1 238 ? 15.481 -19.877 -3.006 1.00 89.44 238 GLN A N 1
ATOM 1769 C CA . GLN A 1 238 ? 15.518 -18.839 -4.047 1.00 89.44 238 GLN A CA 1
ATOM 1770 C C . GLN A 1 238 ? 15.875 -17.444 -3.501 1.00 89.44 238 GLN A C 1
ATOM 1772 O O . GLN A 1 238 ? 15.732 -16.446 -4.205 1.00 89.44 238 GLN A O 1
ATOM 1777 N N . ILE A 1 239 ? 16.322 -17.353 -2.244 1.00 88.50 239 ILE A N 1
ATOM 1778 C CA . ILE A 1 239 ? 16.766 -16.092 -1.647 1.00 88.50 239 ILE A CA 1
ATOM 1779 C C . ILE A 1 239 ? 18.121 -15.708 -2.235 1.00 88.50 239 ILE A C 1
ATOM 1781 O O . ILE A 1 239 ? 19.140 -16.342 -1.959 1.00 88.50 239 ILE A O 1
ATOM 1785 N N . ASP A 1 240 ? 18.140 -14.612 -2.984 1.00 89.06 240 ASP A N 1
ATOM 1786 C CA . ASP A 1 240 ? 19.382 -13.958 -3.368 1.00 89.06 240 ASP A CA 1
ATOM 1787 C C . ASP A 1 240 ? 19.898 -13.084 -2.213 1.00 89.06 240 ASP A C 1
ATOM 1789 O O . ASP A 1 240 ? 19.426 -11.967 -1.964 1.00 89.06 240 ASP A O 1
ATOM 1793 N N . TRP A 1 241 ? 20.893 -13.620 -1.506 1.00 88.19 241 TRP A N 1
ATOM 1794 C CA . TRP A 1 241 ? 21.548 -12.990 -0.360 1.00 88.19 241 TRP A CA 1
ATOM 1795 C C . TRP A 1 241 ? 22.285 -11.691 -0.706 1.00 88.19 241 TRP A C 1
ATOM 1797 O O . TRP A 1 241 ? 22.525 -10.875 0.190 1.00 88.19 241 TRP A O 1
ATOM 1807 N N . ALA A 1 242 ? 22.586 -11.436 -1.985 1.00 88.38 242 ALA A N 1
ATOM 1808 C CA . ALA A 1 242 ? 23.169 -10.167 -2.413 1.00 88.38 242 ALA A CA 1
ATOM 1809 C C . ALA A 1 242 ? 22.220 -8.980 -2.166 1.00 88.38 242 ALA A C 1
ATOM 1811 O O . ALA A 1 242 ? 22.679 -7.843 -2.037 1.00 88.38 242 ALA A O 1
ATOM 1812 N N . ASN A 1 243 ? 20.913 -9.221 -2.023 1.00 86.44 243 ASN A N 1
ATOM 1813 C CA . ASN A 1 243 ? 19.924 -8.179 -1.729 1.00 86.44 243 ASN A CA 1
ATOM 1814 C C . ASN A 1 243 ? 19.910 -7.725 -0.260 1.00 86.44 243 ASN A C 1
ATOM 1816 O O . ASN A 1 243 ? 19.240 -6.748 0.063 1.00 86.44 243 ASN A O 1
ATOM 1820 N N . PHE A 1 244 ? 20.679 -8.375 0.620 1.00 87.75 244 PHE A N 1
ATOM 1821 C CA . PHE A 1 244 ? 20.716 -8.072 2.058 1.00 87.75 244 PHE A CA 1
ATOM 1822 C C . PHE A 1 244 ? 22.036 -7.434 2.514 1.00 87.75 244 PHE A C 1
ATOM 1824 O O . PHE A 1 244 ? 22.198 -7.115 3.690 1.00 87.75 244 PHE A O 1
ATOM 1831 N N . SER A 1 245 ? 22.996 -7.243 1.604 1.00 87.69 245 SER A N 1
ATOM 1832 C CA . SER A 1 245 ? 24.307 -6.662 1.907 1.00 87.69 245 SER A CA 1
ATOM 1833 C C . SER A 1 245 ? 24.902 -5.949 0.682 1.00 87.69 245 SER A C 1
ATOM 1835 O O . SER A 1 245 ? 24.676 -6.395 -0.444 1.00 87.69 245 SER A O 1
ATOM 1837 N N . PRO A 1 246 ? 25.668 -4.853 0.840 1.00 88.44 246 PRO A N 1
ATOM 1838 C CA . PRO A 1 246 ? 25.956 -4.148 2.090 1.00 88.44 246 PRO A CA 1
ATOM 1839 C C . PRO A 1 246 ? 24.762 -3.326 2.595 1.00 88.44 246 PRO A C 1
ATOM 1841 O O . PRO A 1 246 ? 23.927 -2.868 1.816 1.00 88.44 246 PRO A O 1
ATOM 1844 N N . LEU A 1 247 ? 24.702 -3.124 3.915 1.00 90.75 247 LEU A N 1
ATOM 1845 C CA . LEU A 1 247 ? 23.684 -2.314 4.591 1.00 90.75 247 LEU A CA 1
ATOM 1846 C C . LEU A 1 247 ? 24.043 -0.824 4.509 1.00 90.75 247 LEU A C 1
ATOM 1848 O O . LEU A 1 247 ? 24.475 -0.205 5.485 1.00 90.75 247 LEU A O 1
ATOM 1852 N N . VAL A 1 248 ? 23.896 -0.263 3.313 1.00 91.94 248 VAL A N 1
ATOM 1853 C CA . VAL A 1 248 ? 24.075 1.166 3.040 1.00 91.94 248 VAL A CA 1
ATOM 1854 C C . VAL A 1 248 ? 22.786 1.749 2.461 1.00 91.94 248 VAL A C 1
ATOM 1856 O O . VAL A 1 248 ? 22.101 1.061 1.699 1.00 91.94 248 VAL A O 1
ATOM 1859 N N . PRO A 1 249 ? 22.424 2.991 2.827 1.00 91.69 249 PRO A N 1
ATOM 1860 C CA . PRO A 1 249 ? 21.289 3.673 2.218 1.00 91.69 249 PRO A CA 1
ATOM 1861 C C . PRO A 1 249 ? 21.566 3.947 0.738 1.00 91.69 249 PRO A C 1
ATOM 1863 O O . PRO A 1 249 ? 22.718 3.934 0.309 1.00 91.69 249 PRO A O 1
ATOM 1866 N N . LEU A 1 250 ? 20.520 4.219 -0.040 1.00 91.69 250 LEU A N 1
ATOM 1867 C CA . LEU A 1 250 ? 20.669 4.626 -1.438 1.00 91.69 250 LEU A CA 1
ATOM 1868 C C . LEU A 1 250 ? 21.299 6.023 -1.540 1.00 91.69 250 LEU A C 1
ATOM 1870 O O . LEU A 1 250 ? 21.174 6.844 -0.629 1.00 91.69 250 LEU A O 1
ATOM 1874 N N . ALA A 1 251 ? 21.979 6.304 -2.651 1.00 91.12 251 ALA A N 1
ATOM 1875 C CA . ALA A 1 251 ? 22.536 7.633 -2.917 1.00 91.12 251 ALA A CA 1
ATOM 1876 C C . ALA A 1 251 ? 21.434 8.677 -3.181 1.00 91.12 251 ALA A C 1
ATOM 1878 O O . ALA A 1 251 ? 21.572 9.845 -2.815 1.00 91.12 251 ALA A O 1
ATOM 1879 N N . ALA A 1 252 ? 20.332 8.241 -3.792 1.00 91.12 252 ALA A N 1
ATOM 1880 C CA . ALA A 1 252 ? 19.123 9.013 -4.048 1.00 91.12 252 ALA A CA 1
ATOM 1881 C C . ALA A 1 252 ? 17.900 8.081 -3.993 1.00 91.12 252 ALA A C 1
ATOM 1883 O O . ALA A 1 252 ? 18.037 6.871 -4.157 1.00 91.12 252 ALA A O 1
ATOM 1884 N N . ALA A 1 253 ? 16.701 8.627 -3.778 1.00 88.88 253 ALA A N 1
ATOM 1885 C CA . ALA A 1 253 ? 15.474 7.833 -3.813 1.00 88.88 253 ALA A CA 1
ATOM 1886 C C . ALA A 1 253 ? 15.199 7.321 -5.233 1.00 88.88 253 ALA A C 1
ATOM 1888 O O . ALA A 1 253 ? 15.142 8.139 -6.150 1.00 88.88 253 ALA A O 1
ATOM 1889 N N . TYR A 1 254 ? 14.949 6.016 -5.365 1.00 88.94 254 TYR A N 1
ATOM 1890 C CA . TYR A 1 254 ? 14.611 5.206 -6.546 1.00 88.94 254 TYR A CA 1
ATOM 1891 C C . TYR A 1 254 ? 15.778 4.626 -7.374 1.00 88.94 254 TYR A C 1
ATOM 1893 O O . TYR A 1 254 ? 15.655 3.467 -7.776 1.00 88.94 254 TYR A O 1
ATOM 1901 N N . PRO A 1 255 ? 16.909 5.318 -7.622 1.00 90.06 255 PRO A N 1
ATOM 1902 C CA . PRO A 1 255 ? 18.086 4.690 -8.211 1.00 90.06 255 PRO A CA 1
ATOM 1903 C C . PRO A 1 255 ? 18.693 3.613 -7.298 1.00 90.06 255 PRO A C 1
ATOM 1905 O O . PRO A 1 255 ? 18.807 3.837 -6.094 1.00 90.06 255 PRO A O 1
ATOM 1908 N N . PRO A 1 256 ? 19.159 2.477 -7.851 1.00 84.19 256 PRO A N 1
ATOM 1909 C CA . PRO A 1 256 ? 19.750 1.386 -7.070 1.00 84.19 256 PRO A CA 1
ATOM 1910 C C . PRO A 1 256 ? 21.183 1.678 -6.587 1.00 84.19 256 PRO A C 1
ATOM 1912 O O . PRO A 1 256 ? 21.820 0.810 -5.990 1.00 84.19 256 PRO A O 1
ATOM 1915 N N . GLU A 1 257 ? 21.702 2.878 -6.856 1.00 88.75 257 GLU A N 1
ATOM 1916 C CA . GLU A 1 257 ? 23.079 3.257 -6.562 1.00 88.75 257 GLU A CA 1
ATOM 1917 C C . GLU A 1 257 ? 23.348 3.296 -5.047 1.00 88.75 257 GLU A C 1
ATOM 1919 O O . GLU A 1 257 ? 22.638 3.998 -4.311 1.00 88.75 257 GLU A O 1
ATOM 1924 N N . PRO A 1 258 ? 24.383 2.584 -4.558 1.00 88.69 258 PRO A N 1
ATOM 1925 C CA . PRO A 1 258 ? 24.771 2.623 -3.155 1.00 88.69 258 PRO A CA 1
ATOM 1926 C C . PRO A 1 258 ? 25.176 4.036 -2.726 1.00 88.69 258 PRO A C 1
ATOM 1928 O O . PRO A 1 258 ? 26.013 4.684 -3.351 1.00 88.69 258 PRO A O 1
ATOM 1931 N N . GLY A 1 259 ? 24.590 4.505 -1.631 1.00 91.19 259 GLY A N 1
ATOM 1932 C CA . GLY A 1 259 ? 24.931 5.765 -0.986 1.00 91.19 259 GLY A CA 1
ATOM 1933 C C . GLY A 1 259 ? 25.886 5.581 0.190 1.00 91.19 259 GLY A C 1
ATOM 1934 O O . GLY A 1 259 ? 26.654 4.624 0.280 1.00 91.19 259 GLY A O 1
ATOM 1935 N N . ALA A 1 260 ? 25.823 6.527 1.125 1.00 93.06 260 ALA A N 1
ATOM 1936 C CA . ALA A 1 260 ? 26.634 6.540 2.335 1.00 93.06 260 ALA A CA 1
ATOM 1937 C C . ALA A 1 260 ? 25.800 6.974 3.546 1.00 93.06 260 ALA A C 1
ATOM 1939 O O . ALA A 1 260 ? 24.786 7.658 3.407 1.00 93.06 260 ALA A O 1
ATOM 1940 N N . TRP A 1 261 ? 26.264 6.630 4.750 1.00 94.81 261 TRP A N 1
ATOM 1941 C CA . TRP A 1 261 ? 25.673 7.059 6.024 1.00 94.81 261 TRP A CA 1
ATOM 1942 C C . TRP A 1 261 ? 25.980 8.534 6.333 1.00 94.81 261 TRP A C 1
ATOM 1944 O O . TRP A 1 261 ? 26.660 8.869 7.300 1.00 94.81 261 TRP A O 1
ATOM 1954 N N . ASN A 1 262 ? 25.489 9.424 5.477 1.00 94.19 262 ASN A N 1
ATOM 1955 C CA . ASN A 1 262 ? 25.524 10.873 5.638 1.00 94.19 262 ASN A CA 1
ATOM 1956 C C . ASN A 1 262 ? 24.104 11.408 5.911 1.00 94.19 262 ASN A C 1
ATOM 1958 O O . ASN A 1 262 ? 23.152 10.641 6.055 1.00 94.19 262 ASN A O 1
ATOM 1962 N N . ILE A 1 263 ? 23.945 12.731 5.983 1.00 93.75 263 ILE A N 1
ATOM 1963 C CA . ILE A 1 263 ? 22.642 13.368 6.239 1.00 93.75 263 ILE A CA 1
ATOM 1964 C C . ILE A 1 263 ? 21.591 12.941 5.198 1.00 93.75 263 ILE A C 1
ATOM 1966 O O . ILE A 1 263 ? 20.451 12.665 5.564 1.00 93.75 263 ILE A O 1
ATOM 1970 N N . ALA A 1 264 ? 21.966 12.834 3.919 1.00 91.75 264 ALA A N 1
ATOM 1971 C CA . ALA A 1 264 ? 21.051 12.406 2.860 1.00 91.75 264 ALA A CA 1
ATOM 1972 C C . ALA A 1 264 ? 20.626 10.939 3.036 1.00 91.75 264 ALA A C 1
ATOM 1974 O O . ALA A 1 264 ? 19.435 10.638 2.994 1.00 91.75 264 ALA A O 1
ATOM 1975 N N . GLY A 1 265 ? 21.574 10.046 3.333 1.00 91.56 265 GLY A N 1
ATOM 1976 C CA . GLY A 1 265 ? 21.293 8.639 3.618 1.00 91.56 265 GLY A CA 1
ATOM 1977 C C . GLY A 1 265 ? 20.371 8.451 4.826 1.00 91.56 265 GLY A C 1
ATOM 1978 O O . GLY A 1 265 ? 19.391 7.715 4.743 1.00 91.56 265 GLY A O 1
ATOM 1979 N N . TRP A 1 266 ? 20.612 9.175 5.925 1.00 94.12 266 TRP A N 1
ATOM 1980 C CA . TRP A 1 266 ? 19.715 9.169 7.087 1.00 94.12 266 TRP A CA 1
ATOM 1981 C C . TRP A 1 266 ? 18.333 9.738 6.771 1.00 94.12 266 TRP A C 1
ATOM 1983 O O . TRP A 1 266 ? 17.337 9.200 7.245 1.00 94.12 266 TRP A O 1
ATOM 1993 N N . THR A 1 267 ? 18.255 10.783 5.944 1.00 93.69 267 THR A N 1
ATOM 1994 C CA . THR A 1 267 ? 16.974 11.346 5.492 1.00 93.69 267 THR A CA 1
ATOM 1995 C C . THR A 1 267 ? 16.158 10.301 4.732 1.00 93.69 267 THR A C 1
ATOM 1997 O O . THR A 1 267 ? 14.962 10.166 4.978 1.00 93.69 267 THR A O 1
ATOM 2000 N N . LEU A 1 268 ? 16.799 9.515 3.863 1.00 92.62 268 LEU A N 1
ATOM 2001 C CA . LEU A 1 268 ? 16.139 8.432 3.134 1.00 92.62 268 LEU A CA 1
ATOM 2002 C C . LEU A 1 268 ? 15.698 7.290 4.055 1.00 92.62 268 LEU A C 1
ATOM 2004 O O . LEU A 1 268 ? 14.573 6.816 3.932 1.00 92.62 268 LEU A O 1
ATOM 2008 N N . VAL A 1 269 ? 16.539 6.881 5.010 1.00 92.62 269 VAL A N 1
ATOM 2009 C CA . VAL A 1 269 ? 16.203 5.824 5.982 1.00 92.62 269 VAL A CA 1
ATOM 2010 C C . VAL A 1 269 ? 15.032 6.233 6.873 1.00 92.62 269 VAL A C 1
ATOM 2012 O O . VAL A 1 269 ? 14.074 5.475 7.013 1.00 92.62 269 VAL A O 1
ATOM 2015 N N . LEU A 1 270 ? 15.070 7.441 7.440 1.00 92.81 270 LEU A N 1
ATOM 2016 C CA . LEU A 1 270 ? 13.986 7.966 8.274 1.00 92.81 270 LEU A CA 1
ATOM 2017 C C . LEU A 1 270 ? 12.718 8.233 7.453 1.00 92.81 270 LEU A C 1
ATOM 2019 O O . LEU A 1 270 ? 11.614 7.991 7.935 1.00 92.81 270 LEU A O 1
ATOM 2023 N N . GLY A 1 271 ? 12.864 8.667 6.198 1.00 90.81 271 GLY A N 1
ATOM 2024 C CA . GLY A 1 271 ? 11.758 8.757 5.248 1.00 90.81 271 GLY A CA 1
ATOM 2025 C C . GLY A 1 271 ? 11.123 7.392 4.976 1.00 90.81 271 GLY A C 1
ATOM 2026 O O . GLY A 1 271 ? 9.903 7.274 4.990 1.00 90.81 271 GLY A O 1
ATOM 2027 N N . GLY A 1 272 ? 11.933 6.343 4.825 1.00 89.94 272 GLY A N 1
ATOM 2028 C CA . GLY A 1 272 ? 11.463 4.963 4.720 1.00 89.94 272 GLY A CA 1
ATOM 2029 C C . GLY A 1 272 ? 10.719 4.491 5.967 1.00 89.94 272 GLY A C 1
ATOM 2030 O O . GLY A 1 272 ? 9.659 3.891 5.835 1.00 89.94 272 GLY A O 1
ATOM 2031 N N . MET A 1 273 ? 11.216 4.819 7.165 1.00 90.12 273 MET A N 1
ATOM 2032 C CA . MET A 1 273 ? 10.515 4.540 8.428 1.00 90.12 273 MET A CA 1
ATOM 2033 C C . MET A 1 273 ? 9.179 5.282 8.547 1.00 90.12 273 MET A C 1
ATOM 2035 O O . MET A 1 273 ? 8.263 4.769 9.169 1.00 90.12 273 MET A O 1
ATOM 2039 N N . PHE A 1 274 ? 9.049 6.477 7.969 1.00 87.69 274 PHE A N 1
ATOM 2040 C CA . PHE A 1 274 ? 7.771 7.194 7.934 1.00 87.69 274 PHE A CA 1
ATOM 2041 C C . PHE A 1 274 ? 6.748 6.530 6.997 1.00 87.69 274 PHE A C 1
ATOM 2043 O O . PHE A 1 274 ? 5.545 6.627 7.230 1.00 87.69 274 PHE A O 1
ATOM 2050 N N . ILE A 1 275 ? 7.217 5.865 5.936 1.00 85.69 275 ILE A N 1
ATOM 2051 C CA . ILE A 1 275 ? 6.366 5.128 4.988 1.00 85.69 275 ILE A CA 1
ATOM 2052 C C . ILE A 1 275 ? 5.971 3.741 5.544 1.00 85.69 275 ILE A C 1
ATOM 2054 O O . ILE A 1 275 ? 4.927 3.214 5.151 1.00 85.69 275 ILE A O 1
ATOM 2058 N N . ALA A 1 276 ? 6.806 3.152 6.409 1.00 82.00 276 ALA A N 1
ATOM 2059 C CA . ALA A 1 276 ? 6.685 1.798 6.963 1.00 82.00 276 ALA A CA 1
ATOM 2060 C C . ALA A 1 276 ? 5.837 1.725 8.238 1.00 82.00 276 ALA A C 1
ATOM 2062 O O . ALA A 1 276 ? 4.783 1.054 8.197 1.00 82.00 276 ALA A O 1
#

pLDDT: mean 85.86, std 10.96, range [35.72, 96.19]

Foldseek 3Di:
DDDDDPPPPDPPVDDADPPDDVLLVVLVCLCVVVCCVLQVQQLCLLFFLCSVVLVVVLVVVVVVVVVVQVVLCVVCVPDPDGPLQSVLVVCVVPDPPVSVVSSVVVVVVCPVVLVSVLLVVLVVVCCVPFNQDQDDLPHPQLVVQCVVDPPDDSVNSRVVSSVVSGDPLQVDWPDWDDDDPDIDTRGSSNVSSVVVVVVVVVQCVVDSSSVSVVSNVVSCVVVVVVCCVVVVCVVVVVDDCVSNDDNAGACGRRDNHGRHPDPSSVVSSVVSSVSD

Sequence (276 aa):
MSTIVSALVPPAEGQLHRNIDWRGAFWVASGVPALVLFSIGGIAGTTGKLAFLIWTVSMIMGFLQSFTYAEIAGLFPNKSGGASIYGATAWLRYSKFIAPLSVWCNWFAWSPVLSLGCSIAAAYILNALAPVPLFTDTSPEVAAYIAANAGANVADAIAAVSAAATPAIRNWTLYGHTLGPVSFTFNATFFIGAVLMLIIFSIQHRGMLGTANVQKYIGLFVIIPMLIVGVVPIVTGQIDWANFSPLVPLAAAYPPEPGAWNIAGWTLVLGGMFIA

Mean predicted aligned error: 8.97 Å

Radius of gyration: 25.48 Å; Cα contacts (8 Å, |Δi|>4): 244; chains: 1; bounding box: 71×47×89 Å

Solvent-accessible surface area (backbone atoms only — not comparable to full-atom values): 15617 Å² total; per-residue (Å²): 139,82,84,78,78,78,76,78,74,72,81,66,88,83,68,85,77,90,76,72,49,73,66,40,51,49,25,54,54,47,52,56,72,62,55,49,76,76,32,53,64,58,25,39,32,26,12,43,47,40,32,68,58,44,47,51,52,41,50,51,53,54,56,58,50,47,53,59,53,50,55,56,46,64,76,40,78,90,60,88,64,57,68,37,47,57,57,17,61,70,32,53,86,79,31,85,61,55,17,61,48,48,32,48,52,50,53,59,67,52,51,59,55,57,54,52,52,28,49,53,50,24,51,52,50,40,48,73,77,53,52,64,67,87,68,49,87,85,31,69,66,29,50,52,44,37,74,73,35,85,88,56,51,68,67,61,26,34,50,51,53,37,59,72,58,40,44,68,75,74,72,52,66,83,47,69,54,71,61,86,96,46,70,50,61,45,28,53,49,44,54,46,23,51,52,51,50,52,52,52,49,60,46,52,73,67,33,70,66,55,33,19,60,53,29,41,55,55,20,49,68,49,51,52,56,52,48,47,69,65,45,47,39,65,77,70,64,67,67,65,67,70,58,63,48,73,85,41,27,24,62,47,74,60,54,90,49,80,35,48,95,45,74,68,17,49,50,28,46,54,49,24,52,73,64,88